Protein AF-0000000080440130 (afdb_homodimer)

Nearest PDB structures (foldseek):
  4hut-assembly1_B  TM=9.124E-01  e=8.507E-15  Salmonella enterica subsp. enterica serovar Typhimurium str. LT2
  1g64-assembly1_B  TM=8.938E-01  e=3.481E-14  Salmonella enterica subsp. enterica serovar Typhimurium
  1g5r-assembly1_A  TM=8.421E-01  e=2.092E-13  Salmonella enterica subsp. enterica serovar Typhimurium
  6su7-assembly4_D  TM=4.117E-01  e=3.634E-01  Persicaria tinctoria
  6su7-assembly3_C  TM=4.060E-01  e=1.080E+00  Persicaria tinctoria

Solvent-accessible surface area (backbone atoms only — not comparable to full-atom values): 18164 Å² total; per-residue (Å²): 104,76,48,86,68,32,54,35,36,34,30,27,39,81,19,72,46,39,68,26,16,53,47,18,40,44,40,18,16,38,37,56,54,24,34,28,38,33,39,44,47,100,44,47,73,86,40,13,43,59,55,41,38,58,71,73,38,88,44,36,44,78,45,68,66,45,66,67,68,74,59,75,92,73,50,52,72,69,54,47,54,51,49,47,53,26,49,49,52,48,52,50,51,52,53,47,42,41,71,66,60,77,44,31,35,40,34,37,35,30,51,30,51,38,40,76,70,63,71,45,53,70,66,60,55,47,48,52,69,75,58,46,45,62,34,27,26,38,38,36,21,28,42,74,66,53,67,76,57,58,68,72,37,44,26,32,21,33,18,36,59,76,40,51,45,55,82,74,66,48,72,87,42,84,31,70,72,44,103,76,46,86,67,31,53,36,37,35,28,26,39,80,19,72,46,39,67,26,17,52,47,19,41,42,40,18,17,38,37,55,54,25,34,27,40,32,38,43,47,100,45,47,74,87,38,14,43,60,54,41,38,57,70,72,39,88,45,36,44,79,43,68,66,46,70,68,69,75,58,75,92,72,50,52,73,68,54,45,53,51,48,48,54,27,50,48,52,49,52,49,51,53,53,49,43,40,73,65,61,77,43,30,35,41,32,38,35,30,50,30,51,38,41,75,70,62,71,46,55,70,66,59,56,47,46,51,68,73,56,46,46,62,33,26,26,38,38,36,20,27,42,73,66,52,65,75,57,58,68,71,36,43,24,31,20,34,20,37,60,75,40,51,44,55,81,75,67,50,72,88,42,85,31,72,70,44

pLDDT: mean 96.87, std 3.31, range [71.81, 98.94]

Organism: NCBI:txid29372

InterPro domains:
  IPR003724 ATP:cob(I)alamin adenosyltransferase CobA/CobO/BtuR [PF02572] (4-178)
  IPR003724 ATP:cob(I)alamin adenosyltransferase CobA/CobO/BtuR [PIRSF015617] (2-178)
  IPR003724 ATP:cob(I)alamin adenosyltransferase CobA/CobO/BtuR [PTHR46638] (2-178)
  IPR027417 P-loop containing nucleoside triphosphate hydrolase [G3DSA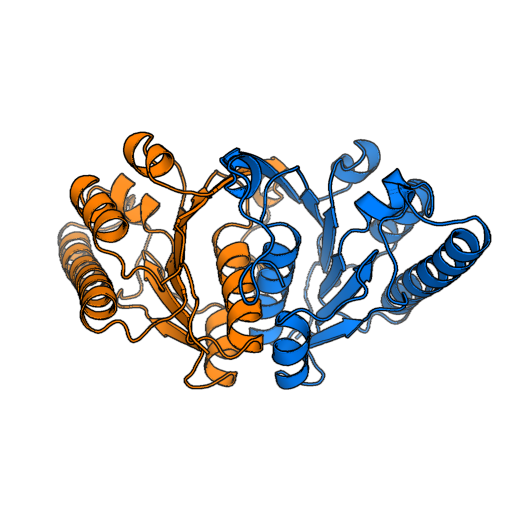:3.40.50.300] (1-178)
  IPR027417 P-loop containing nucleoside triphosphate hydrolase [SSF52540] (4-178)

Structure (mmCIF, N/CA/C/O backbone):
data_AF-0000000080440130-model_v1
#
loop_
_entity.id
_entity.type
_entity.pdbx_description
1 polymer 'Cob(I)yrinic acid a,c-diamide adenosyltransferase'
#
loop_
_atom_site.group_PDB
_atom_site.id
_atom_site.type_symbol
_atom_site.label_atom_id
_atom_site.label_alt_id
_atom_site.label_comp_id
_atom_site.label_asym_id
_atom_site.label_entity_id
_atom_site.label_seq_id
_atom_site.pdbx_PDB_ins_code
_atom_site.Cartn_x
_atom_site.Cartn_y
_atom_site.Cartn_z
_atom_site.occupancy
_atom_site.B_iso_or_equiv
_atom_site.auth_seq_id
_atom_site.auth_comp_id
_atom_site.auth_asym_id
_atom_site.auth_atom_id
_atom_site.pdbx_PDB_model_num
ATOM 1 N N . MET A 1 1 ? -17.703 13.07 -6.594 1 71.81 1 MET A N 1
ATOM 2 C CA . MET A 1 1 ? -18.266 12.359 -5.453 1 71.81 1 MET A CA 1
ATOM 3 C C . MET A 1 1 ? -17.516 12.695 -4.168 1 71.81 1 MET A C 1
ATOM 5 O O . MET A 1 1 ? -16.312 12.922 -4.191 1 71.81 1 MET A O 1
ATOM 9 N N . LYS A 1 2 ? -18.312 13.031 -3.084 1 87.69 2 LYS A N 1
ATOM 10 C CA . LYS A 1 2 ? -17.719 13.266 -1.768 1 87.69 2 LYS A CA 1
ATOM 11 C C . LYS A 1 2 ? -18.016 12.094 -0.827 1 87.69 2 LYS A C 1
ATOM 13 O O . LYS A 1 2 ? -18.969 11.359 -1.024 1 87.69 2 LYS A O 1
ATOM 18 N N . LEU A 1 3 ? -17.094 11.867 0.12 1 94.62 3 LEU A N 1
ATOM 19 C CA . LEU A 1 3 ? -17.344 10.859 1.148 1 94.62 3 LEU A CA 1
ATOM 20 C C . LEU A 1 3 ? -18.453 11.32 2.1 1 94.62 3 LEU A C 1
ATOM 22 O O . LEU A 1 3 ? -18.5 12.5 2.467 1 94.62 3 LEU A O 1
ATOM 26 N N . GLU A 1 4 ? -19.375 10.453 2.367 1 92.88 4 GLU A N 1
ATOM 27 C CA . GLU A 1 4 ? -20.359 10.773 3.393 1 92.88 4 GLU A CA 1
ATOM 28 C C . GLU A 1 4 ? -19.703 10.977 4.754 1 92.88 4 GLU A C 1
ATOM 30 O O . GLU A 1 4 ? -20.031 11.914 5.48 1 92.88 4 GLU A O 1
ATOM 35 N N . LYS A 1 5 ? -18.75 10.141 5.051 1 95.5 5 LYS A N 1
ATOM 36 C CA . LYS A 1 5 ? -17.984 10.227 6.289 1 95.5 5 LYS A CA 1
ATOM 37 C C . LYS A 1 5 ? -16.531 9.844 6.062 1 95.5 5 LYS A C 1
ATOM 39 O O . LYS A 1 5 ? -16.234 8.773 5.523 1 95.5 5 LYS A O 1
ATOM 44 N N . GLY A 1 6 ? -15.688 10.773 6.391 1 97.75 6 GLY A N 1
ATOM 45 C CA . GLY A 1 6 ? -14.258 10.484 6.387 1 97.75 6 GLY A CA 1
ATOM 46 C C . GLY A 1 6 ? -13.727 10.086 7.746 1 97.75 6 GLY A C 1
ATOM 47 O O . GLY A 1 6 ? -14.227 10.547 8.773 1 97.75 6 GLY A O 1
ATOM 48 N N . LEU A 1 7 ? -12.781 9.211 7.734 1 98.69 7 LEU A N 1
ATOM 49 C CA . LEU A 1 7 ? -12.164 8.727 8.969 1 98.69 7 LEU A CA 1
ATOM 50 C C . LEU A 1 7 ? -10.656 8.969 8.953 1 98.69 7 LEU A C 1
ATOM 52 O O . LEU A 1 7 ? -10.133 9.594 8.031 1 98.69 7 LEU A O 1
ATOM 56 N N . VAL A 1 8 ? -10 8.578 10.055 1 98.88 8 VAL A N 1
ATOM 57 C CA . VAL A 1 8 ? -8.562 8.773 10.188 1 98.88 8 VAL A CA 1
ATOM 58 C C . VAL A 1 8 ? -7.863 7.414 10.234 1 98.88 8 VAL A C 1
ATOM 60 O O . VAL A 1 8 ? -8.164 6.586 11.102 1 98.88 8 VAL A O 1
ATOM 63 N N . GLN A 1 9 ? -6.973 7.211 9.266 1 98.88 9 GLN A N 1
ATOM 64 C CA . GLN A 1 9 ? -6.176 5.988 9.188 1 98.88 9 GLN A CA 1
ATOM 65 C C . GLN A 1 9 ? -4.703 6.277 9.461 1 98.88 9 GLN A C 1
ATOM 67 O O . GLN A 1 9 ? -4.172 7.297 9.016 1 98.88 9 GLN A O 1
ATOM 72 N N . ILE A 1 10 ? -4.066 5.316 10.117 1 98.94 10 ILE A N 1
ATOM 73 C CA . ILE A 1 10 ? -2.633 5.453 10.359 1 98.94 10 ILE A CA 1
ATOM 74 C C . ILE A 1 10 ? -1.921 4.156 9.984 1 98.94 10 ILE A C 1
ATOM 76 O O . ILE A 1 10 ? -2.287 3.078 10.453 1 98.94 10 ILE A O 1
ATOM 80 N N . TYR A 1 11 ? -0.95 4.258 9.141 1 98.88 11 TYR A N 1
ATOM 81 C CA . TYR A 1 11 ? 0.007 3.203 8.836 1 98.88 11 TYR A CA 1
ATOM 82 C C . TYR A 1 11 ? 1.354 3.48 9.492 1 98.88 11 TYR A C 1
ATOM 84 O O . TYR A 1 11 ? 2.035 4.445 9.141 1 98.88 11 TYR A O 1
ATOM 92 N N . THR A 1 12 ? 1.734 2.656 10.406 1 98.88 12 THR A N 1
ATOM 93 C CA . THR A 1 12 ? 2.926 2.877 11.219 1 98.88 12 THR A CA 1
ATOM 94 C C . THR A 1 12 ? 3.76 1.602 11.312 1 98.88 12 THR A C 1
ATOM 96 O O . THR A 1 12 ? 3.389 0.567 10.75 1 98.88 12 THR A O 1
ATOM 99 N N . GLY A 1 13 ? 4.973 1.705 11.938 1 98.5 13 GLY A N 1
ATOM 100 C CA . GLY A 1 13 ? 5.82 0.538 12.133 1 98.5 13 GLY A CA 1
ATOM 101 C C . GLY A 1 13 ? 7.145 0.63 11.398 1 98.5 13 GLY A C 1
ATOM 102 O O . GLY A 1 13 ? 7.391 1.595 10.672 1 98.5 13 GLY A O 1
ATOM 103 N N . ASN A 1 14 ? 7.918 -0.43 11.539 1 97.69 14 ASN A N 1
ATOM 104 C CA . ASN A 1 14 ? 9.281 -0.417 11.023 1 97.69 14 ASN A CA 1
ATOM 105 C C . ASN A 1 14 ? 9.383 -1.152 9.688 1 97.69 14 ASN A C 1
ATOM 107 O O . ASN A 1 14 ? 10.422 -1.103 9.023 1 97.69 14 ASN A O 1
ATOM 111 N N . GLY A 1 15 ? 8.344 -1.797 9.367 1 97.44 15 GLY A N 1
ATOM 112 C CA . GLY A 1 15 ? 8.375 -2.58 8.141 1 97.44 15 GLY A CA 1
ATOM 113 C C . GLY A 1 15 ? 8.102 -1.754 6.895 1 97.44 15 GLY A C 1
ATOM 114 O O . GLY A 1 15 ? 7.691 -0.596 6.992 1 97.44 15 GLY A O 1
ATOM 115 N N . LYS A 1 16 ? 8.359 -2.295 5.773 1 97.38 16 LYS A N 1
ATOM 116 C CA . LYS A 1 16 ? 8.07 -1.67 4.484 1 97.38 16 LYS A CA 1
ATOM 117 C C . LYS A 1 16 ? 6.566 -1.619 4.227 1 97.38 16 LYS A C 1
ATOM 119 O O . LYS A 1 16 ? 5.812 -2.434 4.762 1 97.38 16 LYS A O 1
ATOM 124 N N . GLY A 1 17 ? 6.055 -0.602 3.479 1 97.88 17 GLY A N 1
ATOM 125 C CA . GLY A 1 17 ? 4.688 -0.662 2.988 1 97.88 17 GLY A CA 1
ATOM 126 C C . GLY A 1 17 ? 3.842 0.518 3.432 1 97.88 17 GLY A C 1
ATOM 127 O O . GLY A 1 17 ? 2.723 0.7 2.949 1 97.88 17 GLY A O 1
ATOM 128 N N . LYS A 1 18 ? 4.34 1.369 4.336 1 98.62 18 LYS A N 1
ATOM 129 C CA . LYS A 1 18 ? 3.531 2.459 4.875 1 98.62 18 LYS A CA 1
ATOM 130 C C . LYS A 1 18 ? 3.154 3.455 3.781 1 98.62 18 LYS A C 1
ATOM 132 O O . LYS A 1 18 ? 1.971 3.656 3.498 1 98.62 18 LYS A O 1
ATOM 137 N N . THR A 1 19 ? 4.188 4.059 3.127 1 98.38 19 THR A N 1
ATOM 138 C CA . THR A 1 19 ? 3.963 5.031 2.064 1 98.38 19 THR A CA 1
ATOM 139 C C . THR A 1 19 ? 3.203 4.398 0.901 1 98.38 19 THR A C 1
ATOM 141 O O . THR A 1 19 ? 2.25 4.98 0.383 1 98.38 19 THR A O 1
ATOM 144 N N . THR A 1 20 ? 3.57 3.164 0.535 1 98.62 20 THR A N 1
ATOM 145 C CA . THR A 1 20 ? 2.957 2.535 -0.63 1 98.62 20 THR A CA 1
ATOM 146 C C . THR A 1 20 ? 1.513 2.141 -0.334 1 98.62 20 THR A C 1
ATOM 148 O O . THR A 1 20 ? 0.66 2.176 -1.225 1 98.62 20 THR A O 1
ATOM 151 N N . ALA A 1 21 ? 1.197 1.745 0.918 1 98.81 21 ALA A N 1
ATOM 152 C CA . ALA A 1 21 ? -0.192 1.483 1.287 1 98.81 21 ALA A CA 1
ATOM 153 C C . ALA A 1 21 ? -1.042 2.744 1.153 1 98.81 21 ALA A C 1
ATOM 155 O O . ALA A 1 21 ? -2.166 2.691 0.647 1 98.81 21 ALA A O 1
ATOM 156 N N . ALA A 1 22 ? -0.501 3.883 1.583 1 98.88 22 ALA A N 1
ATOM 157 C CA . ALA A 1 22 ? -1.204 5.156 1.467 1 98.88 22 ALA A CA 1
ATOM 158 C C . ALA A 1 22 ? -1.43 5.527 0.004 1 98.88 22 ALA A C 1
ATOM 160 O O . ALA A 1 22 ? -2.518 5.977 -0.369 1 98.88 22 ALA A O 1
ATOM 161 N N . ILE A 1 23 ? -0.371 5.332 -0.8 1 98.75 23 ILE A N 1
ATOM 162 C CA . ILE A 1 23 ? -0.484 5.598 -2.229 1 98.75 23 ILE A CA 1
ATOM 163 C C . ILE A 1 23 ? -1.552 4.695 -2.842 1 98.75 23 ILE A C 1
ATOM 165 O O . ILE A 1 23 ? -2.4 5.156 -3.607 1 98.75 23 ILE A O 1
ATOM 169 N N . GLY A 1 24 ? -1.534 3.414 -2.486 1 98.75 24 GLY A N 1
ATOM 170 C CA . GLY A 1 24 ? -2.545 2.49 -2.977 1 98.75 24 GLY A CA 1
ATOM 171 C C . GLY A 1 24 ? -3.957 2.9 -2.607 1 98.75 24 GLY A C 1
ATOM 172 O O . GLY A 1 24 ? -4.883 2.756 -3.412 1 98.75 24 GLY A O 1
ATOM 173 N N . GLN A 1 25 ? -4.125 3.361 -1.377 1 98.69 25 GLN A N 1
ATOM 174 C CA . GLN A 1 25 ? -5.422 3.881 -0.958 1 98.69 25 GLN A CA 1
ATOM 175 C C . GLN A 1 25 ? -5.844 5.066 -1.822 1 98.69 25 GLN A C 1
ATOM 177 O O . GLN A 1 25 ? -7.012 5.176 -2.205 1 98.69 25 GLN A O 1
ATOM 182 N N . GLY A 1 26 ? -4.891 5.949 -2.096 1 98.69 26 GLY A N 1
ATOM 183 C CA . GLY A 1 26 ? -5.172 7.07 -2.977 1 98.69 26 GLY A CA 1
ATOM 184 C C . GLY A 1 26 ? -5.609 6.645 -4.363 1 98.69 26 GLY A C 1
ATOM 185 O O . GLY A 1 26 ? -6.535 7.227 -4.938 1 98.69 26 GLY A O 1
ATOM 186 N N . ILE A 1 27 ? -4.949 5.629 -4.891 1 98.62 27 ILE A N 1
ATOM 187 C CA . ILE A 1 27 ? -5.254 5.094 -6.215 1 98.62 27 ILE A CA 1
ATOM 188 C C . ILE A 1 27 ? -6.688 4.578 -6.246 1 98.62 27 ILE A C 1
ATOM 190 O O . ILE A 1 27 ? -7.43 4.84 -7.199 1 98.62 27 ILE A O 1
ATOM 194 N N . ARG A 1 28 ? -7.086 3.881 -5.199 1 98.19 28 ARG A N 1
ATOM 195 C CA . ARG A 1 28 ? -8.445 3.357 -5.094 1 98.19 28 ARG A CA 1
ATOM 196 C C . ARG A 1 28 ? -9.461 4.488 -5.012 1 98.19 28 ARG A C 1
ATOM 198 O O . ARG A 1 28 ? -10.5 4.445 -5.672 1 98.19 28 ARG A O 1
ATOM 205 N N . ALA A 1 29 ? -9.156 5.477 -4.203 1 98.44 29 ALA A N 1
ATOM 206 C CA . ALA A 1 29 ? -10.039 6.625 -4.039 1 98.44 29 ALA A CA 1
ATOM 207 C C . ALA A 1 29 ? -10.188 7.398 -5.344 1 98.44 29 ALA A C 1
ATOM 209 O O . ALA A 1 29 ? -11.305 7.727 -5.754 1 98.44 29 ALA A O 1
ATOM 210 N N . TYR A 1 30 ? -9.055 7.66 -5.996 1 98.12 30 TYR A N 1
ATOM 211 C CA . TYR A 1 30 ? -9.031 8.367 -7.273 1 98.12 30 TYR A CA 1
ATOM 212 C C . TYR A 1 30 ? -9.898 7.656 -8.305 1 98.12 30 TYR A C 1
ATOM 214 O O . TYR A 1 30 ? -10.688 8.297 -9.008 1 98.12 30 TYR A O 1
ATOM 222 N N . GLY A 1 31 ? -9.789 6.395 -8.352 1 97.31 31 GLY A N 1
ATOM 223 C CA . GLY A 1 31 ? -10.555 5.613 -9.312 1 97.31 31 GLY A CA 1
ATOM 224 C C . GLY A 1 31 ? -12.055 5.719 -9.109 1 97.31 31 GLY A C 1
ATOM 225 O O . GLY A 1 31 ? -12.836 5.391 -10 1 97.31 31 GLY A O 1
ATOM 226 N N . ASN A 1 32 ? -12.43 6.07 -7.922 1 97.19 32 ASN A N 1
ATOM 227 C CA . ASN A 1 32 ? -13.844 6.25 -7.605 1 97.19 32 ASN A CA 1
ATOM 228 C C . ASN A 1 32 ? -14.273 7.707 -7.75 1 97.19 32 ASN A C 1
ATOM 230 O O . ASN A 1 32 ? -15.359 8.086 -7.316 1 97.19 32 ASN A O 1
ATOM 234 N N . GLY A 1 33 ? -13.352 8.531 -8.25 1 96.81 33 GLY A N 1
ATOM 235 C CA . GLY A 1 33 ? -13.695 9.906 -8.57 1 96.81 33 GLY A CA 1
ATOM 236 C C . GLY A 1 33 ? -13.445 10.867 -7.426 1 96.81 33 GLY A C 1
ATOM 237 O O . GLY A 1 33 ? -13.883 12.016 -7.465 1 96.81 33 GLY A O 1
ATOM 238 N N . LEU A 1 34 ? -12.773 10.414 -6.395 1 98.12 34 LEU A N 1
ATOM 239 C CA . LEU A 1 34 ? -12.477 11.273 -5.254 1 98.12 34 LEU A CA 1
ATOM 240 C C . LEU A 1 34 ? -11.234 12.125 -5.527 1 98.12 34 LEU A C 1
ATOM 242 O O . LEU A 1 34 ? -10.328 11.695 -6.242 1 98.12 34 LEU A O 1
ATOM 246 N N . LYS A 1 35 ? -11.227 13.328 -4.98 1 98.31 35 LYS A N 1
ATOM 247 C CA . LYS A 1 35 ? -10.047 14.188 -5.027 1 98.31 35 LYS A CA 1
ATOM 248 C C . LYS A 1 35 ? -9.047 13.805 -3.939 1 98.31 35 LYS A C 1
ATOM 250 O O . LYS A 1 35 ? -9.367 13.859 -2.75 1 98.31 35 LYS A O 1
ATOM 255 N N . VAL A 1 36 ? -7.848 13.469 -4.363 1 98.75 36 VAL A N 1
ATOM 256 C CA . VAL A 1 36 ? -6.812 13.008 -3.445 1 98.75 36 VAL A CA 1
ATOM 257 C C . VAL A 1 36 ? -5.637 13.984 -3.461 1 98.75 36 VAL A C 1
ATOM 259 O O . VAL A 1 36 ? -5.168 14.383 -4.527 1 98.75 36 VAL A O 1
ATOM 262 N N . LYS A 1 37 ? -5.18 14.43 -2.361 1 98.81 37 LYS A N 1
ATOM 263 C CA . LYS A 1 37 ? -3.926 15.164 -2.217 1 98.81 37 LYS A CA 1
ATOM 264 C C . LYS A 1 37 ? -2.998 14.484 -1.216 1 98.81 37 LYS A C 1
ATOM 266 O O . LYS A 1 37 ? -3.432 14.086 -0.133 1 98.81 37 LYS A O 1
ATOM 271 N N . MET A 1 38 ? -1.804 14.336 -1.588 1 98.75 38 MET A N 1
ATOM 272 C CA . MET A 1 38 ? -0.788 13.742 -0.724 1 98.75 38 MET A CA 1
ATOM 273 C C . MET A 1 38 ? 0.333 14.742 -0.439 1 98.75 38 MET A C 1
ATOM 275 O O . MET A 1 38 ? 0.902 15.32 -1.364 1 98.75 38 MET A O 1
ATOM 279 N N . LEU A 1 39 ? 0.568 14.953 0.772 1 98.81 39 LEU A N 1
ATOM 280 C CA . LEU A 1 39 ? 1.737 15.703 1.215 1 98.81 39 LEU A CA 1
ATOM 281 C C . LEU A 1 39 ? 2.809 14.766 1.765 1 98.81 39 LEU A C 1
ATOM 283 O O . LEU A 1 39 ? 2.527 13.93 2.627 1 98.81 39 LEU A O 1
ATOM 287 N N . GLN A 1 40 ? 3.994 14.836 1.282 1 98.38 40 GLN A N 1
ATOM 288 C CA . GLN A 1 40 ? 5.094 14.016 1.767 1 98.38 40 GLN A CA 1
ATOM 289 C C . GLN A 1 40 ? 6.105 14.844 2.549 1 98.38 40 GLN A C 1
ATOM 291 O O . GLN A 1 40 ? 6.691 15.789 2.012 1 98.38 40 GLN A O 1
ATOM 296 N N . PHE A 1 41 ? 6.312 14.453 3.754 1 98.12 41 PHE A N 1
ATOM 297 C CA . PHE A 1 41 ? 7.363 15.047 4.57 1 98.12 41 PHE A CA 1
ATOM 298 C C . PHE A 1 41 ? 8.656 14.25 4.449 1 98.12 41 PHE A C 1
ATOM 300 O O . PHE A 1 41 ? 8.633 13.055 4.16 1 98.12 41 PHE A O 1
ATOM 307 N N . LEU A 1 42 ? 9.734 14.938 4.605 1 96.06 42 LEU A N 1
ATOM 308 C CA . LEU A 1 42 ? 11.07 14.367 4.754 1 96.06 42 LEU A CA 1
ATOM 309 C C . LEU A 1 42 ? 11.461 13.578 3.508 1 96.06 42 LEU A C 1
ATOM 311 O O . LEU A 1 42 ? 12.086 12.516 3.609 1 96.06 42 LEU A O 1
ATOM 315 N N . LYS A 1 43 ? 10.789 14.055 2.408 1 90.19 43 LYS A N 1
ATOM 316 C CA . LYS A 1 43 ? 11.125 13.477 1.11 1 90.19 43 LYS A CA 1
ATOM 317 C C . LYS A 1 43 ? 11.719 14.523 0.176 1 90.19 43 LYS A C 1
ATOM 319 O O . LYS A 1 43 ? 11.297 15.688 0.186 1 90.19 43 LYS A O 1
ATOM 324 N N . GLY A 1 44 ? 12.742 14.266 -0.548 1 81.06 44 GLY A N 1
ATOM 325 C CA . GLY A 1 44 ? 13.305 15.281 -1.431 1 81.06 44 GLY A CA 1
ATOM 326 C C . GLY A 1 44 ? 13.719 14.727 -2.781 1 81.06 44 GLY A C 1
ATOM 327 O O . GLY A 1 44 ? 13.859 15.477 -3.75 1 81.06 44 GLY A O 1
ATOM 328 N N . GLY A 1 45 ? 14.094 13.516 -2.934 1 88.25 45 GLY A N 1
ATOM 329 C CA . GLY A 1 45 ? 14.586 12.977 -4.195 1 88.25 45 GLY A CA 1
ATOM 330 C C . GLY A 1 45 ? 13.492 12.352 -5.043 1 88.25 45 GLY A C 1
ATOM 331 O O . GLY A 1 45 ? 12.344 12.258 -4.609 1 88.25 45 GLY A O 1
ATOM 332 N N . TYR A 1 46 ? 13.844 12.078 -6.258 1 93.56 46 TYR A N 1
ATOM 333 C CA . TYR A 1 46 ? 12.906 11.484 -7.199 1 93.56 46 TYR A CA 1
ATOM 334 C C . TYR A 1 46 ? 12.5 10.078 -6.754 1 93.56 46 TYR A C 1
ATOM 336 O O . TYR A 1 46 ? 13.352 9.281 -6.348 1 93.56 46 TYR A O 1
ATOM 344 N N . THR A 1 47 ? 11.25 9.812 -6.852 1 95.38 47 THR A N 1
ATOM 345 C CA . THR A 1 47 ? 10.688 8.469 -6.723 1 95.38 47 THR A CA 1
ATOM 346 C C . THR A 1 47 ? 9.625 8.227 -7.793 1 95.38 47 THR A C 1
ATOM 348 O O . THR A 1 47 ? 8.969 9.164 -8.25 1 95.38 47 THR A O 1
ATOM 351 N N . GLY A 1 48 ? 9.414 7.035 -8.203 1 96.94 48 GLY A N 1
ATOM 352 C CA . GLY A 1 48 ? 8.617 6.672 -9.359 1 96.94 48 GLY A CA 1
ATOM 353 C C . GLY A 1 48 ? 7.164 7.09 -9.242 1 96.94 48 GLY A C 1
ATOM 354 O O . GLY A 1 48 ? 6.52 7.406 -10.242 1 96.94 48 GLY A O 1
ATOM 355 N N . GLU A 1 49 ? 6.586 7.082 -8 1 97.31 49 GLU A N 1
ATOM 356 C CA . GLU A 1 49 ? 5.168 7.398 -7.84 1 97.31 49 GLU A CA 1
ATOM 357 C C . GLU A 1 49 ? 4.875 8.844 -8.242 1 97.31 49 GLU A C 1
ATOM 359 O O . GLU A 1 49 ? 3.75 9.172 -8.617 1 97.31 49 GLU A O 1
ATOM 364 N N . LEU A 1 50 ? 5.898 9.758 -8.156 1 97.12 50 LEU A N 1
ATOM 365 C CA . LEU A 1 50 ? 5.711 11.148 -8.539 1 97.12 50 LEU A CA 1
ATOM 366 C C . LEU A 1 50 ? 5.285 11.258 -10 1 97.12 50 LEU A C 1
ATOM 368 O O . LEU A 1 50 ? 4.309 11.945 -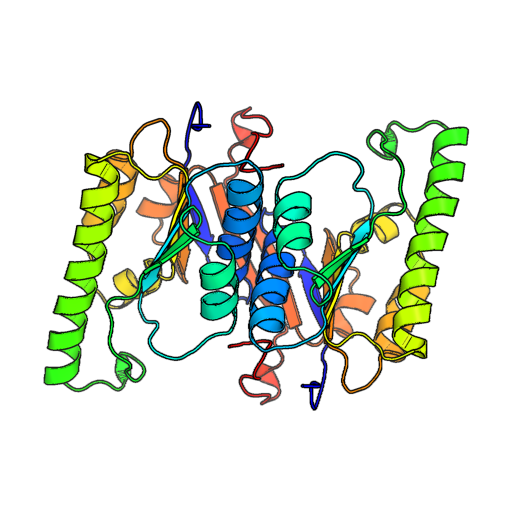10.32 1 97.12 50 LEU A O 1
ATOM 372 N N . LYS A 1 51 ? 6.008 10.531 -10.836 1 96.19 51 LYS A N 1
ATOM 373 C CA . LYS A 1 51 ? 5.707 10.562 -12.266 1 96.19 51 LYS A CA 1
ATOM 374 C C . LYS A 1 51 ? 4.336 9.961 -12.547 1 96.19 51 LYS A C 1
ATOM 376 O O . LYS A 1 51 ? 3.555 10.516 -13.32 1 96.19 51 LYS A O 1
ATOM 381 N N . THR A 1 52 ? 4.043 8.82 -11.969 1 97.62 52 THR A N 1
ATOM 382 C CA . THR A 1 52 ? 2.783 8.125 -12.211 1 97.62 52 THR A CA 1
ATOM 383 C C . THR A 1 52 ? 1.6 9.016 -11.828 1 97.62 52 THR A C 1
ATOM 385 O O . THR A 1 52 ? 0.651 9.156 -12.602 1 97.62 52 THR A O 1
ATOM 388 N N . ILE A 1 53 ? 1.665 9.602 -10.633 1 97.5 53 ILE A N 1
ATOM 389 C CA . ILE A 1 53 ? 0.546 10.383 -10.117 1 97.5 53 ILE A CA 1
ATOM 390 C C . ILE A 1 53 ? 0.398 11.664 -10.93 1 97.5 53 ILE A C 1
ATOM 392 O O . ILE A 1 53 ? -0.719 12.125 -11.188 1 97.5 53 ILE A O 1
ATOM 396 N N . GLU A 1 54 ? 1.519 12.227 -11.383 1 96.06 54 GLU A N 1
ATOM 397 C CA . GLU A 1 54 ? 1.448 13.359 -12.297 1 96.06 54 GLU A CA 1
ATOM 398 C C . GLU A 1 54 ? 0.665 13.016 -13.555 1 96.06 54 GLU A C 1
ATOM 400 O O . GLU A 1 54 ? -0.115 13.828 -14.055 1 96.06 54 GLU A O 1
ATOM 405 N N . GLU A 1 55 ? 0.834 11.828 -14.031 1 95 55 GLU A N 1
ATOM 406 C CA . GLU A 1 55 ? 0.171 11.359 -15.242 1 95 55 GLU A CA 1
ATOM 407 C C . GLU A 1 55 ? -1.335 11.227 -15.039 1 95 55 GLU A C 1
ATOM 409 O O . GLU A 1 55 ? -2.111 11.328 -15.992 1 95 55 GLU A O 1
ATOM 414 N N . LEU A 1 56 ? -1.811 10.898 -13.836 1 94.44 56 LEU A N 1
ATOM 415 C CA . LEU A 1 56 ? -3.225 10.703 -13.539 1 94.44 56 LEU A CA 1
ATOM 416 C C . LEU A 1 56 ? -3.982 12.023 -13.594 1 94.44 56 LEU A C 1
ATOM 418 O O . LEU A 1 56 ? -5.207 12.039 -13.742 1 94.44 56 LEU A O 1
ATOM 422 N N . GLY A 1 57 ? -3.266 13.203 -13.43 1 87.5 57 GLY A N 1
ATOM 423 C CA . GLY A 1 57 ? -3.916 14.492 -13.609 1 87.5 57 GLY A CA 1
ATOM 424 C C . GLY A 1 57 ? -4.246 15.18 -12.297 1 87.5 57 GLY A C 1
ATOM 425 O O . GLY A 1 57 ? -3.555 14.992 -11.297 1 87.5 57 GLY A O 1
ATOM 426 N N . GLU A 1 58 ? -5.445 15.945 -12.32 1 91.62 58 GLU A N 1
ATOM 427 C CA . GLU A 1 58 ? -5.609 16.969 -11.289 1 91.62 58 GLU A CA 1
ATOM 428 C C . GLU A 1 58 ? -6.324 16.406 -10.062 1 91.62 58 GLU A C 1
ATOM 430 O O . GLU A 1 58 ? -6.258 16.984 -8.977 1 91.62 58 GLU A O 1
ATOM 435 N N . ASN A 1 59 ? -6.914 15.234 -10.242 1 95.38 59 ASN A N 1
ATOM 436 C CA . ASN A 1 59 ? -7.703 14.727 -9.125 1 95.38 59 ASN A CA 1
ATOM 437 C C . ASN A 1 59 ? -6.84 13.945 -8.141 1 95.38 59 ASN A C 1
ATOM 439 O O . ASN A 1 59 ? -7.316 13.523 -7.086 1 95.38 59 ASN A O 1
ATOM 443 N N . PHE A 1 60 ? -5.559 13.672 -8.43 1 98.19 60 PHE A N 1
ATOM 444 C CA . PHE A 1 60 ? -4.57 13.117 -7.512 1 98.19 60 PHE A CA 1
ATOM 445 C C . PHE A 1 60 ? -3.238 13.844 -7.648 1 98.19 60 PHE A C 1
ATOM 447 O O . PHE A 1 60 ? -2.596 13.781 -8.703 1 98.19 60 PHE A O 1
ATOM 454 N N . LYS A 1 61 ? -2.791 14.492 -6.566 1 98.25 61 LYS A N 1
ATOM 455 C CA . LYS A 1 61 ? -1.565 15.289 -6.625 1 98.25 61 LYS A CA 1
ATOM 456 C C . LYS A 1 61 ? -0.697 15.047 -5.391 1 98.25 61 LYS A C 1
ATOM 458 O O . LYS A 1 61 ? -1.214 14.875 -4.285 1 98.25 61 LYS A O 1
ATOM 463 N N . ILE A 1 62 ? 0.575 15.055 -5.641 1 98.19 62 ILE A N 1
ATOM 464 C CA . ILE A 1 62 ? 1.552 14.953 -4.562 1 98.19 62 ILE A CA 1
ATOM 465 C C . ILE A 1 62 ? 2.234 16.312 -4.359 1 98.19 62 ILE A C 1
ATOM 467 O O . ILE A 1 62 ? 2.609 16.969 -5.328 1 98.19 62 ILE A O 1
ATOM 471 N N . TYR A 1 63 ? 2.346 16.703 -3.127 1 97.69 63 TYR A N 1
ATOM 472 C CA . TYR A 1 63 ? 2.996 17.953 -2.752 1 97.69 63 TYR A CA 1
ATOM 473 C C . TYR A 1 63 ? 4.223 17.703 -1.886 1 97.69 63 TYR A C 1
ATOM 475 O O . TYR A 1 63 ? 4.18 16.875 -0.971 1 97.69 63 TYR A O 1
ATOM 483 N N . ARG A 1 64 ? 5.27 18.328 -2.207 1 97.06 64 ARG A N 1
ATOM 484 C CA . ARG A 1 64 ? 6.52 18.359 -1.456 1 97.06 64 ARG A CA 1
ATOM 485 C C . ARG A 1 64 ? 7.039 19.781 -1.322 1 97.06 64 ARG A C 1
ATOM 487 O O . ARG A 1 64 ? 7.145 20.516 -2.314 1 97.06 64 ARG A O 1
ATOM 494 N N . PHE A 1 65 ? 7.375 20.141 -0.132 1 96.44 65 PHE A N 1
ATOM 495 C CA . PHE A 1 65 ? 7.832 21.516 0.087 1 96.44 65 PHE A CA 1
ATOM 496 C C . PHE A 1 65 ? 9.312 21.531 0.463 1 96.44 65 PHE A C 1
ATOM 498 O O . PHE A 1 65 ? 9.945 22.594 0.443 1 96.44 65 PHE A O 1
ATOM 505 N N . GLU A 1 66 ? 9.805 20.328 0.741 1 94.5 66 GLU A N 1
ATOM 506 C CA . GLU A 1 66 ? 11.172 20.25 1.255 1 94.5 66 GLU A CA 1
ATOM 507 C C . GLU A 1 66 ? 12.18 20.109 0.121 1 94.5 66 GLU A C 1
ATOM 509 O O . GLU A 1 66 ? 11.938 19.375 -0.837 1 94.5 66 GLU A O 1
ATOM 514 N N . THR A 1 67 ? 13.211 20.797 0.249 1 92.62 67 THR A N 1
ATOM 515 C CA . THR A 1 67 ? 14.336 20.625 -0.663 1 92.62 67 THR A CA 1
ATOM 516 C C . THR A 1 67 ? 15.102 19.344 -0.336 1 92.62 67 THR A C 1
ATOM 518 O O . THR A 1 67 ? 15.008 18.828 0.78 1 92.62 67 THR A O 1
ATOM 521 N N . LYS A 1 68 ? 15.727 18.906 -1.325 1 88.19 68 LYS A N 1
ATOM 522 C CA . LYS A 1 68 ? 16.516 17.703 -1.117 1 88.19 68 LYS A CA 1
ATOM 523 C C . LYS A 1 68 ? 17.547 17.891 -0.019 1 88.19 68 LYS A C 1
ATOM 525 O O . LYS A 1 68 ? 18.297 18.875 -0.037 1 88.19 68 LYS A O 1
ATOM 530 N N . LYS A 1 69 ? 17.5 16.969 0.84 1 89.44 69 LYS A N 1
ATOM 531 C CA . LYS A 1 69 ? 18.453 17.031 1.954 1 89.44 69 LYS A CA 1
ATOM 532 C C . LYS A 1 69 ? 18.859 15.641 2.416 1 89.44 69 LYS A C 1
ATOM 534 O O . LYS A 1 69 ? 18.25 14.648 2.02 1 89.44 69 LYS A O 1
ATOM 539 N N . ASP A 1 70 ? 19.922 15.602 3.211 1 89.06 70 ASP A N 1
ATOM 540 C CA . ASP A 1 70 ? 20.312 14.375 3.906 1 89.06 70 ASP A CA 1
ATOM 541 C C . ASP A 1 70 ? 19.344 14.055 5.043 1 89.06 70 ASP A C 1
ATOM 543 O O . ASP A 1 70 ? 18.375 14.789 5.273 1 89.06 70 ASP A O 1
ATOM 547 N N . PHE A 1 71 ? 19.688 12.953 5.684 1 89.38 71 PHE A N 1
ATOM 548 C CA . PHE A 1 71 ? 18.922 12.625 6.883 1 89.38 71 PHE A CA 1
ATOM 549 C C . PHE A 1 71 ? 19.031 13.734 7.918 1 89.38 71 PHE A C 1
ATOM 551 O O . PHE A 1 71 ? 20.062 14.422 7.992 1 89.38 71 PHE A O 1
ATOM 558 N N . VAL A 1 72 ? 18.016 13.852 8.664 1 91.81 72 VAL A N 1
ATOM 559 C CA . VAL A 1 72 ? 17.875 14.953 9.609 1 91.81 72 VAL A CA 1
ATOM 560 C C . VAL A 1 72 ? 19.094 14.984 10.539 1 91.81 72 VAL A C 1
ATOM 562 O O . VAL A 1 72 ? 19.641 16.047 10.82 1 91.81 72 VAL A O 1
ATOM 565 N N . TRP A 1 73 ? 19.547 13.805 10.945 1 92.62 73 TRP A N 1
ATOM 566 C CA . TRP A 1 73 ? 20.625 13.742 11.945 1 92.62 73 TRP A CA 1
ATOM 567 C C . TRP A 1 73 ? 21.953 14.141 11.328 1 92.62 73 TRP A C 1
ATOM 569 O O . TRP A 1 73 ? 22.938 14.367 12.047 1 92.62 73 TRP A O 1
ATOM 579 N N . ASN A 1 74 ? 22 14.266 10.078 1 95.06 74 ASN A N 1
ATOM 580 C CA . ASN A 1 74 ? 23.219 14.656 9.383 1 95.06 74 ASN A CA 1
ATOM 581 C C . ASN A 1 74 ? 23.203 16.141 9.008 1 95.06 74 ASN A C 1
ATOM 583 O O . ASN A 1 74 ? 24.172 16.656 8.453 1 95.06 74 ASN A O 1
ATOM 587 N N . LEU A 1 75 ? 22.172 16.875 9.305 1 95.12 75 LEU A N 1
ATOM 588 C CA . LEU A 1 75 ? 22.016 18.25 8.867 1 95.12 75 LEU A CA 1
ATOM 589 C C . LEU A 1 75 ? 22.688 19.219 9.836 1 95.12 75 LEU A C 1
ATOM 591 O O . LEU A 1 75 ? 22.703 18.984 11.047 1 95.12 75 LEU A O 1
ATOM 595 N N . ASN A 1 76 ? 23.234 20.25 9.273 1 95.88 76 ASN A N 1
ATOM 596 C CA . ASN A 1 76 ? 23.75 21.312 10.125 1 95.88 76 ASN A CA 1
ATOM 597 C C . ASN A 1 76 ? 22.656 22.281 10.578 1 95.88 76 ASN A C 1
ATOM 599 O O . ASN A 1 76 ? 21.484 22.109 10.203 1 95.88 76 ASN A O 1
ATOM 603 N N . GLU A 1 77 ? 23.031 23.234 11.352 1 95.94 77 GLU A N 1
ATOM 604 C CA . GLU A 1 77 ? 22.062 24.125 11.961 1 95.94 77 GLU A CA 1
ATOM 605 C C . GLU A 1 77 ? 21.281 24.891 10.906 1 95.94 77 GLU A C 1
ATOM 607 O O . GLU A 1 77 ? 20.062 25.047 11.016 1 95.94 77 GLU A O 1
ATOM 612 N N . GLU A 1 78 ? 21.953 25.375 9.961 1 96.31 78 GLU A N 1
ATOM 613 C CA . GLU A 1 78 ? 21.312 26.141 8.898 1 96.31 78 GLU A CA 1
ATOM 614 C C . GLU A 1 78 ? 20.312 25.281 8.117 1 96.31 78 GLU A C 1
ATOM 616 O O . GLU A 1 78 ? 19.219 25.719 7.805 1 96.31 78 GLU A O 1
ATOM 621 N N . GLN A 1 79 ? 20.703 24.141 7.82 1 95.62 79 GLN A N 1
ATOM 622 C CA . GLN A 1 79 ? 19.859 23.203 7.09 1 95.62 79 GLN A CA 1
ATOM 623 C C . GLN A 1 79 ? 18.625 22.812 7.902 1 95.62 79 GLN A C 1
ATOM 625 O O . GLN A 1 79 ? 17.531 22.656 7.352 1 95.62 79 GLN A O 1
ATOM 630 N N . ILE A 1 80 ? 18.797 22.672 9.141 1 96.62 80 ILE A N 1
ATOM 631 C CA . ILE A 1 80 ? 17.703 22.328 10.031 1 96.62 80 ILE A CA 1
ATOM 632 C C . ILE A 1 80 ? 16.688 23.469 10.078 1 96.62 80 ILE A C 1
ATOM 634 O O . ILE A 1 80 ? 15.477 23.25 10.055 1 96.62 80 ILE A O 1
ATOM 638 N N . GLU A 1 81 ? 17.188 24.656 10.156 1 96.75 81 GLU A N 1
ATOM 639 C CA . GLU A 1 81 ? 16.297 25.812 10.18 1 96.75 81 GLU A CA 1
ATOM 640 C C . GLU A 1 81 ? 15.477 25.906 8.898 1 96.75 81 GLU A C 1
ATOM 642 O O . GLU A 1 81 ? 14.281 26.188 8.938 1 96.75 81 GLU A O 1
ATOM 647 N N . LEU A 1 82 ? 16.156 25.672 7.828 1 96.88 82 LEU A N 1
ATOM 648 C CA . LEU A 1 82 ? 15.445 25.656 6.555 1 96.88 82 LEU A CA 1
ATOM 649 C C . LEU A 1 82 ? 14.391 24.562 6.535 1 96.88 82 LEU A C 1
ATOM 651 O O . LEU A 1 82 ? 13.266 24.781 6.094 1 96.88 82 LEU A O 1
ATOM 655 N N . LEU A 1 83 ? 14.758 23.406 6.996 1 97.06 83 LEU A N 1
ATOM 656 C CA . LEU A 1 83 ? 13.836 22.281 7.055 1 97.06 83 LEU A CA 1
ATOM 657 C C . LEU A 1 83 ? 12.609 22.625 7.898 1 97.06 83 LEU A C 1
ATOM 659 O O . LEU A 1 83 ? 11.484 22.312 7.516 1 97.06 83 LEU A O 1
ATOM 663 N N . LYS A 1 84 ? 12.812 23.234 8.984 1 97.5 84 LYS A N 1
ATOM 664 C CA . LYS A 1 84 ? 11.719 23.656 9.859 1 97.5 84 LYS A CA 1
ATOM 665 C C . LYS A 1 84 ? 10.727 24.531 9.117 1 97.5 84 LYS A C 1
ATOM 667 O O . LYS A 1 84 ? 9.516 24.344 9.227 1 97.5 84 LYS A O 1
ATOM 672 N N . LYS A 1 85 ? 11.258 25.438 8.406 1 97.88 85 LYS A N 1
ATOM 673 C CA . LYS A 1 85 ? 10.414 26.359 7.633 1 97.88 85 LYS A CA 1
ATOM 674 C C . LYS A 1 85 ? 9.609 25.594 6.582 1 97.88 85 LYS A C 1
ATOM 676 O O . LYS A 1 85 ? 8.422 25.859 6.387 1 97.88 85 LYS A O 1
ATOM 681 N N . GLU A 1 86 ? 10.258 24.734 5.945 1 98.06 86 GLU A N 1
ATOM 682 C CA . GLU A 1 86 ? 9.609 23.938 4.898 1 98.06 86 GLU A CA 1
ATOM 683 C C . GLU A 1 86 ? 8.523 23.047 5.48 1 98.06 86 GLU A C 1
ATOM 685 O O . GLU A 1 86 ? 7.457 22.891 4.883 1 98.06 86 GLU A O 1
ATOM 690 N N . ILE A 1 87 ? 8.789 22.469 6.617 1 98.38 87 ILE A N 1
ATOM 691 C CA . ILE A 1 87 ? 7.809 21.641 7.301 1 98.38 87 ILE A CA 1
ATOM 692 C C . ILE A 1 87 ? 6.594 22.484 7.684 1 98.38 87 ILE A C 1
ATOM 694 O O . ILE A 1 87 ? 5.453 22.031 7.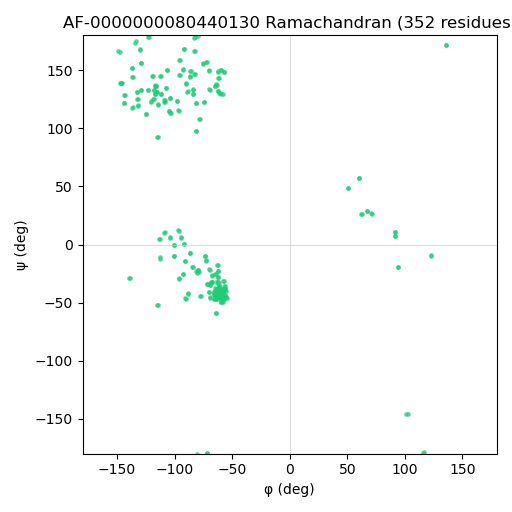555 1 98.38 87 ILE A O 1
ATOM 698 N N . ARG A 1 88 ? 6.871 23.688 8.133 1 98.56 88 ARG A N 1
ATOM 699 C CA . ARG A 1 88 ? 5.785 24.594 8.469 1 98.56 88 ARG A CA 1
ATOM 700 C C . ARG A 1 88 ? 4.926 24.906 7.246 1 98.56 88 ARG A C 1
ATOM 702 O O . ARG A 1 88 ? 3.701 25 7.352 1 98.56 88 ARG A O 1
ATOM 709 N N . MET A 1 89 ? 5.555 25.047 6.129 1 98.62 89 MET A N 1
ATOM 710 C CA . MET A 1 89 ? 4.809 25.25 4.887 1 98.62 89 MET A CA 1
ATOM 711 C C . MET A 1 89 ? 3.881 24.062 4.625 1 98.62 89 MET A C 1
ATOM 713 O O . MET A 1 89 ? 2.729 24.25 4.23 1 98.62 89 MET A O 1
ATOM 717 N N . GLY A 1 90 ? 4.375 22.859 4.844 1 98.69 90 GLY A N 1
ATOM 718 C CA . GLY A 1 90 ? 3.557 21.672 4.699 1 98.69 90 GLY A CA 1
ATOM 719 C C . GLY A 1 90 ? 2.385 21.641 5.664 1 98.69 90 GLY A C 1
ATOM 720 O O . GLY A 1 90 ? 1.266 21.297 5.277 1 98.69 90 GLY A O 1
ATOM 721 N N . TYR A 1 91 ? 2.689 22 6.887 1 98.88 91 TYR A N 1
ATOM 722 C CA . TYR A 1 91 ? 1.638 22.047 7.895 1 98.88 91 TYR A CA 1
ATOM 723 C C . TYR A 1 91 ? 0.547 23.031 7.508 1 98.88 91 TYR A C 1
ATOM 725 O O . TYR A 1 91 ? -0.644 22.734 7.621 1 98.88 91 TYR A O 1
ATOM 733 N N . ASN A 1 92 ? 0.978 24.172 7.043 1 98.81 92 ASN A N 1
ATOM 734 C CA . ASN A 1 92 ? 0.023 25.188 6.602 1 98.81 92 ASN A CA 1
ATOM 735 C C . ASN A 1 92 ? -0.803 24.688 5.414 1 98.81 92 ASN A C 1
ATOM 737 O O . ASN A 1 92 ? -1.995 24.984 5.316 1 98.81 92 ASN A O 1
ATOM 741 N N . PHE A 1 93 ? -0.2 24.016 4.539 1 98.88 93 PHE A N 1
ATOM 742 C CA . PHE A 1 93 ? -0.895 23.391 3.414 1 98.88 93 PHE A CA 1
ATOM 743 C C . PHE A 1 93 ? -2.021 22.5 3.904 1 98.88 93 PHE A C 1
ATOM 745 O O . PHE A 1 93 ? -3.139 22.547 3.385 1 98.88 93 PHE A O 1
ATOM 752 N N . ILE A 1 94 ? -1.736 21.656 4.934 1 98.88 94 ILE A N 1
ATOM 753 C CA . ILE A 1 94 ? -2.729 20.75 5.512 1 98.88 94 ILE A CA 1
ATOM 754 C C . ILE A 1 94 ? -3.896 21.562 6.066 1 98.88 94 ILE A C 1
ATOM 756 O O . ILE A 1 94 ? -5.059 21.281 5.773 1 98.88 94 ILE A O 1
ATOM 760 N N . LEU A 1 95 ? -3.553 22.594 6.859 1 98.81 95 LEU A N 1
ATOM 761 C CA . LEU A 1 95 ? -4.582 23.406 7.48 1 98.81 95 LEU A CA 1
ATOM 762 C C . LEU A 1 95 ? -5.469 24.062 6.422 1 98.81 95 LEU A C 1
ATOM 764 O O . LEU A 1 95 ? -6.684 24.172 6.609 1 98.81 95 LEU A O 1
ATOM 768 N N . GLU A 1 96 ? -4.848 24.484 5.363 1 98.81 96 GLU A N 1
ATOM 769 C CA . GLU A 1 96 ? -5.609 25.094 4.277 1 98.81 96 GLU A CA 1
ATOM 770 C C . GLU A 1 96 ? -6.59 24.094 3.668 1 98.81 96 GLU A C 1
ATOM 772 O O . GLU A 1 96 ? -7.707 24.453 3.297 1 98.81 96 GLU A O 1
ATOM 777 N N . ARG A 1 97 ? -6.18 22.828 3.463 1 98.5 97 ARG A N 1
ATOM 778 C CA . ARG A 1 97 ? -7.086 21.797 2.945 1 98.5 97 ARG A CA 1
ATOM 779 C C . ARG A 1 97 ? -8.281 21.609 3.867 1 98.5 97 ARG A C 1
ATOM 781 O O . ARG A 1 97 ? -9.414 21.453 3.4 1 98.5 97 ARG A O 1
ATOM 788 N N . LEU A 1 98 ? -8.016 21.609 5.211 1 98.62 98 LEU A N 1
ATOM 789 C CA . LEU A 1 98 ? -9.086 21.469 6.184 1 98.62 98 LEU A CA 1
ATOM 790 C C . LEU A 1 98 ? -10.094 22.609 6.066 1 98.62 98 LEU A C 1
ATOM 792 O O . LEU A 1 98 ? -11.305 22.375 6.074 1 98.62 98 LEU A O 1
ATOM 796 N N . GLU A 1 99 ? -9.555 23.75 5.914 1 98.44 99 GLU A N 1
ATOM 797 C CA . GLU A 1 99 ? -10.383 24.953 5.875 1 98.44 99 GLU A CA 1
ATOM 798 C C . GLU A 1 99 ? -11.219 25 4.598 1 98.44 99 GLU A C 1
ATOM 800 O O . GLU A 1 99 ? -12.422 25.266 4.645 1 98.44 99 GLU A O 1
ATOM 805 N N . LYS A 1 100 ? -10.609 24.734 3.482 1 98.25 100 LYS A N 1
ATOM 806 C CA . LYS A 1 100 ? -11.258 24.859 2.182 1 98.25 100 LYS A CA 1
ATOM 807 C C . LYS A 1 100 ? -12.164 23.672 1.894 1 98.25 100 LYS A C 1
ATOM 809 O O . LYS A 1 100 ? -13.047 23.75 1.038 1 98.25 100 LYS A O 1
ATOM 814 N N . ASN A 1 101 ? -11.898 22.531 2.539 1 98.12 101 ASN A N 1
ATOM 815 C CA . ASN A 1 101 ? -12.617 21.281 2.301 1 98.12 101 ASN A CA 1
ATOM 816 C C . ASN A 1 101 ? -12.672 20.938 0.816 1 98.12 101 ASN A C 1
ATOM 818 O O . ASN A 1 101 ? -13.734 20.641 0.28 1 98.12 101 ASN A O 1
ATOM 822 N N . ASP A 1 102 ? -11.516 21.016 0.186 1 97.5 102 ASP A N 1
ATOM 823 C CA . ASP A 1 102 ? -11.43 20.828 -1.258 1 97.5 102 ASP A CA 1
ATOM 824 C C . ASP A 1 102 ? -10.75 19.5 -1.594 1 97.5 102 ASP A C 1
ATOM 826 O O . ASP A 1 102 ? -10.297 19.297 -2.725 1 97.5 102 ASP A O 1
ATOM 830 N N . THR A 1 103 ? -10.547 18.672 -0.583 1 98.12 103 THR A N 1
ATOM 831 C CA . THR A 1 103 ? -9.891 17.359 -0.698 1 98.12 103 THR A CA 1
ATOM 832 C C . THR A 1 103 ? -10.742 16.281 -0.057 1 98.12 103 THR A C 1
ATOM 834 O O . THR A 1 103 ? -11.25 16.453 1.05 1 98.12 103 THR A O 1
ATOM 837 N N . ASP A 1 104 ? -10.938 15.188 -0.725 1 98.69 104 ASP A N 1
ATOM 838 C CA . ASP A 1 104 ? -11.742 14.102 -0.175 1 98.69 104 ASP A CA 1
ATOM 839 C C . ASP A 1 104 ? -10.883 13.148 0.653 1 98.69 104 ASP A C 1
ATOM 841 O O . ASP A 1 104 ? -11.32 12.648 1.691 1 98.69 104 ASP A O 1
ATOM 845 N N . VAL A 1 105 ? -9.711 12.836 0.161 1 98.88 105 VAL A N 1
ATOM 846 C CA . VAL A 1 105 ? -8.742 12.008 0.864 1 98.88 105 VAL A CA 1
ATOM 847 C C . VAL A 1 105 ? -7.41 12.758 0.976 1 98.88 105 VAL A C 1
ATOM 849 O O . VAL A 1 105 ? -6.758 13.031 -0.034 1 98.88 105 VAL A O 1
ATOM 852 N N . LEU A 1 106 ? -7.039 13.125 2.146 1 98.94 106 LEU A N 1
ATOM 853 C CA . LEU A 1 106 ? -5.777 13.805 2.412 1 98.94 106 LEU A CA 1
ATOM 854 C C . LEU A 1 106 ? -4.758 12.844 3.018 1 98.94 106 LEU A C 1
ATOM 856 O O . LEU A 1 106 ? -4.941 12.359 4.137 1 98.94 106 LEU A O 1
ATOM 860 N N . ILE A 1 107 ? -3.705 12.562 2.281 1 98.94 107 ILE A N 1
ATOM 861 C CA . ILE A 1 107 ? -2.629 11.688 2.74 1 98.94 107 ILE A CA 1
ATOM 862 C C . ILE A 1 107 ? -1.469 12.531 3.264 1 98.94 107 ILE A C 1
ATOM 864 O O . ILE A 1 107 ? -0.948 13.391 2.551 1 98.94 107 ILE A O 1
ATOM 868 N N . ILE A 1 108 ? -1.101 12.305 4.453 1 98.94 108 ILE A N 1
ATOM 869 C CA . ILE A 1 108 ? 0.006 13 5.094 1 98.94 108 ILE A CA 1
ATOM 870 C C . ILE A 1 108 ? 1.132 12.016 5.398 1 98.94 108 ILE A C 1
ATOM 872 O O . ILE A 1 108 ? 1.155 11.406 6.469 1 98.94 108 ILE A O 1
ATOM 876 N N . ASP A 1 109 ? 2.016 11.93 4.496 1 98.81 109 ASP A N 1
ATOM 877 C CA . ASP A 1 109 ? 3.07 10.922 4.52 1 98.81 109 ASP A CA 1
ATOM 878 C C . ASP A 1 109 ? 4.242 11.367 5.391 1 98.81 109 ASP A C 1
ATOM 880 O O . ASP A 1 109 ? 4.754 12.477 5.223 1 98.81 109 ASP A O 1
ATOM 884 N N . GLU A 1 110 ? 4.695 10.492 6.332 1 98.38 110 GLU A N 1
ATOM 885 C CA . GLU A 1 110 ? 5.855 10.602 7.207 1 98.38 110 GLU A CA 1
ATOM 886 C C . GLU A 1 110 ? 5.68 11.727 8.227 1 98.38 110 GLU A C 1
ATOM 888 O O . GLU A 1 110 ? 6.656 12.336 8.656 1 98.38 110 GLU A O 1
ATOM 893 N N . ILE A 1 111 ? 4.441 12 8.57 1 98.81 111 ILE A N 1
ATOM 894 C CA . ILE A 1 111 ? 4.195 13.031 9.57 1 98.81 111 ILE A CA 1
ATOM 895 C C . ILE A 1 111 ? 4.711 12.562 10.93 1 98.81 111 ILE A C 1
ATOM 897 O O . ILE A 1 111 ? 5.16 13.375 11.742 1 98.81 111 ILE A O 1
ATOM 901 N N . MET A 1 112 ? 4.777 11.211 11.18 1 98.62 112 MET A N 1
ATOM 902 C CA . MET A 1 112 ? 5.312 10.711 12.445 1 98.62 112 MET A CA 1
ATOM 903 C C . MET A 1 112 ? 6.812 10.969 12.539 1 98.62 112 MET A C 1
ATOM 905 O O . MET A 1 112 ? 7.34 11.195 13.633 1 98.62 112 MET A O 1
ATOM 909 N N . GLY A 1 113 ? 7.449 10.914 11.352 1 97.38 113 GLY A N 1
ATOM 910 C CA . GLY A 1 113 ? 8.852 11.289 11.336 1 97.38 113 GLY A CA 1
ATOM 911 C C . GLY A 1 113 ? 9.094 12.734 11.727 1 97.38 113 GLY A C 1
ATOM 912 O O . GLY A 1 113 ? 10.07 13.047 12.406 1 97.38 113 GLY A O 1
ATOM 913 N N . VAL A 1 114 ? 8.234 13.57 11.305 1 98.12 114 VAL A N 1
ATOM 914 C CA . VAL A 1 114 ? 8.289 14.992 11.641 1 98.12 114 VAL A CA 1
ATOM 915 C C . VAL A 1 114 ? 8.133 15.172 13.148 1 98.12 114 VAL A C 1
ATOM 917 O O . VAL A 1 114 ? 8.852 15.961 13.766 1 98.12 114 VAL A O 1
ATOM 920 N N . LEU A 1 115 ? 7.234 14.398 13.766 1 98.25 115 LEU A N 1
ATOM 921 C CA . LEU A 1 115 ? 7.016 14.438 15.203 1 98.25 115 LEU A CA 1
ATOM 922 C C . LEU A 1 115 ? 8.258 13.961 15.953 1 98.25 115 LEU A C 1
ATOM 924 O O . LEU A 1 115 ? 8.664 14.586 16.938 1 98.25 115 LEU A O 1
ATOM 928 N N . LYS A 1 116 ? 8.789 12.914 15.516 1 96.69 116 LYS A N 1
ATOM 929 C CA . LYS A 1 116 ? 9.961 12.32 16.156 1 96.69 116 LYS A CA 1
ATOM 930 C C . LYS A 1 116 ? 11.109 13.32 16.234 1 96.69 116 LYS A C 1
ATOM 932 O O . LYS A 1 116 ? 11.844 13.367 17.219 1 96.69 116 LYS A O 1
ATOM 937 N N . ASN A 1 117 ? 11.219 14.141 15.203 1 96.06 117 ASN A N 1
ATOM 938 C CA . ASN A 1 117 ? 12.305 15.109 15.125 1 96.06 117 ASN A CA 1
ATOM 939 C C . ASN A 1 117 ? 11.906 16.453 15.734 1 96.06 117 ASN A C 1
ATOM 941 O O . ASN A 1 117 ? 12.664 17.422 15.648 1 96.06 117 ASN A O 1
ATOM 945 N N . LYS A 1 118 ? 10.641 16.547 16.25 1 96.25 118 LYS A N 1
ATOM 946 C CA . LYS A 1 118 ? 10.133 17.672 17.016 1 96.25 118 LYS A CA 1
ATOM 947 C C . LYS A 1 118 ? 9.945 18.906 16.141 1 96.25 118 LYS A C 1
ATOM 949 O O . LYS A 1 118 ? 10.125 20.031 16.594 1 96.25 118 LYS A O 1
ATOM 954 N N . PHE A 1 119 ? 9.711 18.609 14.859 1 97.81 119 PHE A N 1
ATOM 955 C CA . PHE A 1 119 ? 9.414 19.734 13.969 1 97.81 119 PHE A CA 1
ATOM 956 C C . PHE A 1 119 ? 7.949 20.141 14.078 1 97.81 119 PHE A C 1
ATOM 958 O O . PHE A 1 119 ? 7.582 21.266 13.719 1 97.81 119 PHE A O 1
ATOM 965 N N . LEU A 1 120 ? 7.094 19.297 14.5 1 98.44 120 LEU A N 1
ATOM 966 C CA . LEU A 1 120 ? 5.707 19.531 14.891 1 98.44 120 LEU A CA 1
ATOM 967 C C . LEU A 1 120 ? 5.426 18.922 16.266 1 98.44 120 LEU A C 1
ATOM 969 O O . LEU A 1 120 ? 6.109 18 16.688 1 98.44 120 LEU A O 1
ATOM 973 N N . THR A 1 121 ? 4.43 19.453 16.938 1 98.31 121 THR A N 1
ATOM 974 C CA . THR A 1 121 ? 4.027 18.906 18.234 1 98.31 121 THR A CA 1
ATOM 975 C C . THR A 1 121 ? 2.879 17.922 18.062 1 98.31 121 THR A C 1
ATOM 977 O O . THR A 1 121 ? 2.201 17.922 17.031 1 98.31 121 THR A O 1
ATOM 980 N N . GLU A 1 122 ? 2.689 17.062 19.016 1 98.44 122 GLU A N 1
ATOM 981 C CA . GLU A 1 122 ? 1.544 16.156 19.016 1 98.44 122 GLU A CA 1
ATOM 982 C C . GLU A 1 122 ? 0.23 16.922 18.938 1 98.44 122 GLU A C 1
ATOM 984 O O . GLU A 1 122 ? -0.705 16.5 18.25 1 98.44 122 GLU A O 1
ATOM 989 N N . GLU A 1 123 ? 0.223 18.047 19.625 1 98.5 123 GLU A N 1
ATOM 990 C CA . GLU A 1 123 ? -0.98 18.875 19.641 1 98.5 123 GLU A CA 1
ATOM 991 C C . GLU A 1 123 ? -1.33 19.359 18.234 1 98.5 123 GLU A C 1
ATOM 993 O O . GLU A 1 123 ? -2.506 19.438 17.875 1 98.5 123 GLU A O 1
ATOM 998 N N . GLU A 1 124 ? -0.324 19.688 17.516 1 98.75 124 GLU A N 1
ATOM 999 C CA . GLU A 1 124 ? -0.552 20.156 16.156 1 98.75 124 GLU A CA 1
ATOM 1000 C C . GLU A 1 124 ? -1.145 19.062 15.289 1 98.75 124 GLU A C 1
ATOM 1002 O O . GLU A 1 124 ? -2.018 19.312 14.453 1 98.75 124 GLU A O 1
ATOM 1007 N N . VAL A 1 125 ? -0.692 17.828 15.43 1 98.88 125 VAL A N 1
ATOM 1008 C CA . VAL A 1 125 ? -1.22 16.703 14.672 1 98.88 125 VAL A CA 1
ATOM 1009 C C . VAL A 1 125 ? -2.635 16.375 15.141 1 98.88 125 VAL A C 1
ATOM 1011 O O . VAL A 1 125 ? -3.523 16.109 14.328 1 98.88 125 VAL A O 1
ATOM 1014 N N . LEU A 1 126 ? -2.861 16.422 16.484 1 98.81 126 LEU A N 1
ATOM 1015 C CA . LEU A 1 126 ? -4.195 16.188 17.031 1 98.81 126 LEU A CA 1
ATOM 1016 C C . LEU A 1 126 ? -5.18 17.25 16.516 1 98.81 126 LEU A C 1
ATOM 1018 O O . LEU A 1 126 ? -6.352 16.938 16.281 1 98.81 126 LEU A O 1
ATOM 1022 N N . TYR A 1 127 ? -4.68 18.453 16.359 1 98.81 127 TYR A N 1
ATOM 1023 C CA . TYR A 1 127 ? -5.508 19.516 15.82 1 98.81 127 TYR A CA 1
ATOM 1024 C C . TYR A 1 127 ? -6.027 19.156 14.43 1 98.81 127 TYR A C 1
ATOM 1026 O O . TYR A 1 127 ? -7.199 19.375 14.125 1 98.81 127 TYR A O 1
ATOM 1034 N N . ILE A 1 128 ? -5.188 18.578 13.57 1 98.88 128 ILE A N 1
ATOM 1035 C CA . ILE A 1 128 ? -5.57 18.141 12.234 1 98.88 128 ILE A CA 1
ATOM 1036 C C . ILE A 1 128 ? -6.719 17.141 12.328 1 98.88 128 ILE A C 1
ATOM 1038 O O . ILE A 1 128 ? -7.727 17.281 11.633 1 98.88 128 ILE A O 1
ATOM 1042 N N . ILE A 1 129 ? -6.609 16.156 13.203 1 98.81 129 ILE A N 1
ATOM 1043 C CA . ILE A 1 129 ? -7.578 15.07 13.352 1 98.81 129 ILE A CA 1
ATOM 1044 C C . ILE A 1 129 ? -8.906 15.633 13.859 1 98.81 129 ILE A C 1
ATOM 1046 O O . ILE A 1 129 ? -9.969 15.297 13.336 1 98.81 129 ILE A O 1
ATOM 1050 N N . GLU A 1 130 ? -8.82 16.531 14.75 1 98.44 130 GLU A N 1
ATOM 1051 C CA . GLU A 1 130 ? -10 17.031 15.453 1 98.44 130 GLU A CA 1
ATOM 1052 C C . GLU A 1 130 ? -10.766 18.047 14.602 1 98.44 130 GLU A C 1
ATOM 1054 O O . GLU A 1 130 ? -11.953 18.281 14.82 1 98.44 130 GLU A O 1
ATOM 1059 N N . ASN A 1 131 ? -10.078 18.641 13.641 1 98.56 131 ASN A N 1
ATOM 1060 C CA . ASN A 1 131 ? -10.711 19.719 12.891 1 98.56 131 ASN A CA 1
ATOM 1061 C C . ASN A 1 131 ? -10.938 19.328 11.43 1 98.56 131 ASN A C 1
ATOM 1063 O O . ASN A 1 131 ? -11.305 20.172 10.609 1 98.56 131 ASN A O 1
ATOM 1067 N N . LYS A 1 132 ? -10.633 18.078 11.094 1 98.31 132 LYS A N 1
ATOM 1068 C CA . LYS A 1 132 ? -10.898 17.672 9.719 1 98.31 132 LYS A CA 1
ATOM 1069 C C . LYS A 1 132 ? -12.391 17.766 9.391 1 98.31 132 LYS A C 1
ATOM 1071 O O . LYS A 1 132 ? -13.234 17.469 10.242 1 98.31 132 LYS A O 1
ATOM 1076 N N . PRO A 1 133 ? -12.758 18.172 8.141 1 98.25 133 PRO A N 1
ATOM 1077 C CA . PRO A 1 133 ? -14.156 18.078 7.715 1 98.25 133 PRO A CA 1
ATOM 1078 C C . PRO A 1 133 ? -14.711 16.656 7.809 1 98.25 133 PRO A C 1
ATOM 1080 O O . PRO A 1 133 ? -13.977 15.695 7.609 1 98.25 133 PRO A O 1
ATOM 1083 N N . GLU A 1 134 ? -16.031 16.516 8.094 1 97.62 134 GLU A N 1
ATOM 1084 C CA . GLU A 1 134 ? -16.688 15.227 8.281 1 97.62 134 GLU A CA 1
ATOM 1085 C C . GLU A 1 134 ? -16.516 14.344 7.047 1 97.62 134 GLU A C 1
ATOM 1087 O O . GLU A 1 134 ? -16.422 13.117 7.168 1 97.62 134 GLU A O 1
ATOM 1092 N N . ASN A 1 135 ? -16.453 14.977 5.934 1 98.06 135 ASN A N 1
ATOM 1093 C CA . ASN A 1 135 ? -16.438 14.227 4.684 1 98.06 135 ASN A CA 1
ATOM 1094 C C . ASN A 1 135 ? -15.023 14.016 4.16 1 98.06 135 ASN A C 1
ATOM 1096 O O . ASN A 1 135 ? -14.836 13.625 3.01 1 98.06 135 ASN A O 1
ATOM 1100 N N . MET A 1 136 ? -13.977 14.289 4.93 1 98.62 136 MET A N 1
ATOM 1101 C CA . MET A 1 136 ? -12.586 14.141 4.516 1 98.62 136 MET A CA 1
ATOM 1102 C C . MET A 1 136 ? -11.93 12.953 5.215 1 98.62 136 MET A C 1
ATOM 1104 O O . MET A 1 136 ? -12.008 12.828 6.438 1 98.62 136 MET A O 1
ATOM 1108 N N . GLU A 1 137 ? -11.391 12.039 4.445 1 98.81 137 GLU A N 1
ATOM 1109 C CA . GLU A 1 137 ? -10.547 10.969 4.969 1 98.81 137 GLU A CA 1
ATOM 1110 C C . GLU A 1 137 ? -9.102 11.438 5.133 1 98.81 137 GLU A C 1
ATOM 1112 O O . GLU A 1 137 ? -8.547 12.086 4.242 1 98.81 137 GLU A O 1
ATOM 1117 N N . ILE A 1 138 ? -8.508 11.148 6.262 1 98.94 138 ILE A N 1
ATOM 1118 C CA . ILE A 1 138 ? -7.098 11.461 6.477 1 98.94 138 ILE A CA 1
ATOM 1119 C C . ILE A 1 138 ? -6.301 10.172 6.656 1 98.94 138 ILE A C 1
ATOM 1121 O O . ILE A 1 138 ? -6.715 9.281 7.406 1 98.94 138 ILE A O 1
ATOM 1125 N N . ILE A 1 139 ? -5.215 10.047 5.949 1 98.94 139 ILE A N 1
ATOM 1126 C CA . ILE A 1 139 ? -4.293 8.922 6.078 1 98.94 139 ILE A CA 1
ATOM 1127 C C . ILE A 1 139 ? -2.91 9.438 6.473 1 98.94 139 ILE A C 1
ATOM 1129 O O . ILE A 1 139 ? -2.318 10.258 5.766 1 98.94 139 ILE A O 1
ATOM 1133 N N . MET A 1 140 ? -2.393 8.969 7.551 1 98.94 140 MET A N 1
ATOM 1134 C CA . MET A 1 140 ? -1.08 9.383 8.039 1 98.94 140 MET A CA 1
ATOM 1135 C C . MET A 1 140 ? -0.123 8.195 8.102 1 98.94 140 MET A C 1
ATOM 1137 O O . MET A 1 140 ? -0.539 7.074 8.398 1 98.94 140 MET A O 1
ATOM 1141 N N . THR A 1 141 ? 1.12 8.461 7.82 1 98.94 141 THR A N 1
ATOM 1142 C CA . THR A 1 141 ? 2.096 7.379 7.891 1 98.94 141 THR A CA 1
ATOM 1143 C C . THR A 1 141 ? 3.311 7.797 8.711 1 98.94 141 THR A C 1
ATOM 1145 O O . THR A 1 141 ? 3.506 8.984 8.984 1 98.94 141 THR A O 1
ATOM 1148 N N . GLY A 1 142 ? 4.117 6.828 9.039 1 98.62 142 GLY A N 1
ATOM 1149 C CA . GLY A 1 142 ? 5.402 7.023 9.688 1 98.62 142 GLY A CA 1
ATOM 1150 C C . GLY A 1 142 ? 5.648 6.055 10.828 1 98.62 142 GLY A C 1
ATOM 1151 O O . GLY A 1 142 ? 4.73 5.363 11.273 1 98.62 142 GLY A O 1
ATOM 1152 N N . ARG A 1 143 ? 6.844 6.07 11.336 1 98.06 143 ARG A N 1
ATOM 1153 C CA . ARG A 1 143 ? 7.223 5.156 12.414 1 98.06 143 ARG A CA 1
ATOM 1154 C C . ARG A 1 143 ? 6.863 5.734 13.773 1 98.06 143 ARG A C 1
ATOM 1156 O O . ARG A 1 143 ? 6.785 6.953 13.938 1 98.06 143 ARG A O 1
ATOM 1163 N N . ASN A 1 144 ? 6.547 4.859 14.734 1 97.31 144 ASN A N 1
ATOM 1164 C CA . ASN A 1 144 ? 6.422 5.195 16.156 1 97.31 144 ASN A CA 1
ATOM 1165 C C . ASN A 1 144 ? 5.336 6.238 16.391 1 97.31 144 ASN A C 1
ATOM 1167 O O . ASN A 1 144 ? 5.582 7.27 17.016 1 97.31 144 ASN A O 1
ATOM 1171 N N . VAL A 1 145 ? 4.195 5.902 15.961 1 98.62 145 VAL A N 1
ATOM 1172 C CA . VAL A 1 145 ? 3.074 6.797 16.219 1 98.62 145 VAL A CA 1
ATOM 1173 C C . VAL A 1 145 ? 2.871 6.965 17.719 1 98.62 145 VAL A C 1
ATOM 1175 O O . VAL A 1 145 ? 2.848 5.98 18.453 1 98.62 145 VAL A O 1
ATOM 1178 N N . PRO A 1 146 ? 2.764 8.211 18.219 1 98.31 146 PRO A N 1
ATOM 1179 C CA . PRO A 1 146 ? 2.449 8.414 19.641 1 98.31 146 PRO A CA 1
ATOM 1180 C C . PRO A 1 146 ? 1.082 7.855 20.016 1 98.31 146 PRO A C 1
ATOM 1182 O O . PRO A 1 146 ? 0.141 7.91 19.234 1 98.31 146 PRO A O 1
ATOM 1185 N N . ASP A 1 147 ? 0.931 7.414 21.25 1 98.25 147 ASP A N 1
ATOM 1186 C CA . ASP A 1 147 ? -0.289 6.781 21.734 1 98.25 147 ASP A CA 1
ATOM 1187 C C . ASP A 1 147 ? -1.48 7.73 21.641 1 98.25 147 ASP A C 1
ATOM 1189 O O . ASP A 1 147 ? -2.568 7.324 21.219 1 98.25 147 ASP A O 1
ATOM 1193 N N . LYS A 1 148 ? -1.217 8.953 21.969 1 98.19 148 LYS A N 1
ATOM 1194 C CA . LYS A 1 148 ? -2.295 9.938 21.969 1 98.19 148 LYS A CA 1
ATOM 1195 C C . LYS A 1 148 ? -2.895 10.102 20.578 1 98.19 148 LYS A C 1
ATOM 1197 O O . LYS A 1 148 ? -4.102 10.297 20.438 1 98.19 148 LYS A O 1
ATOM 1202 N N . ILE A 1 149 ? -2.062 10.016 19.609 1 98.69 149 ILE A N 1
ATOM 1203 C CA . ILE A 1 149 ? -2.506 10.164 18.219 1 98.69 149 ILE A CA 1
ATOM 1204 C C . ILE A 1 149 ? -3.178 8.875 17.75 1 98.69 149 ILE A C 1
ATOM 1206 O O . ILE A 1 149 ? -4.254 8.906 17.156 1 98.69 149 ILE A O 1
ATOM 1210 N N . ALA A 1 150 ? -2.602 7.73 18.047 1 98.75 150 ALA A N 1
ATOM 1211 C CA . ALA A 1 150 ? -3.178 6.434 17.703 1 98.75 150 ALA A CA 1
ATOM 1212 C C . ALA A 1 150 ? -4.574 6.277 18.281 1 98.75 150 ALA A C 1
ATOM 1214 O O . ALA A 1 150 ? -5.465 5.711 17.656 1 98.75 150 ALA A O 1
ATOM 1215 N N . GLU A 1 151 ? -4.746 6.766 19.484 1 98.38 151 GLU A N 1
ATOM 1216 C CA . GLU A 1 151 ? -6.023 6.652 20.172 1 98.38 151 GLU A CA 1
ATOM 1217 C C . GLU A 1 151 ? -7.125 7.406 19.438 1 98.38 151 GLU A C 1
ATOM 1219 O O . GLU A 1 151 ? -8.289 7 19.453 1 98.38 151 GLU A O 1
ATOM 1224 N N . LYS A 1 152 ? -6.77 8.477 18.781 1 98.44 152 LYS A N 1
ATOM 1225 C CA . LYS A 1 152 ? -7.754 9.32 18.109 1 98.44 152 LYS A CA 1
ATOM 1226 C C . LYS A 1 152 ? -8.07 8.773 16.719 1 98.44 152 LYS A C 1
ATOM 1228 O O . LYS A 1 152 ? -9.062 9.172 16.094 1 98.44 152 LYS A O 1
ATOM 1233 N N . ALA A 1 153 ? -7.223 7.949 16.172 1 98.62 153 ALA A N 1
ATOM 1234 C CA . ALA A 1 153 ? -7.422 7.398 14.844 1 98.62 153 ALA A CA 1
ATOM 1235 C C . ALA A 1 153 ? -8.539 6.363 14.828 1 98.62 153 ALA A C 1
ATOM 1237 O O . ALA A 1 153 ? -8.852 5.766 15.867 1 9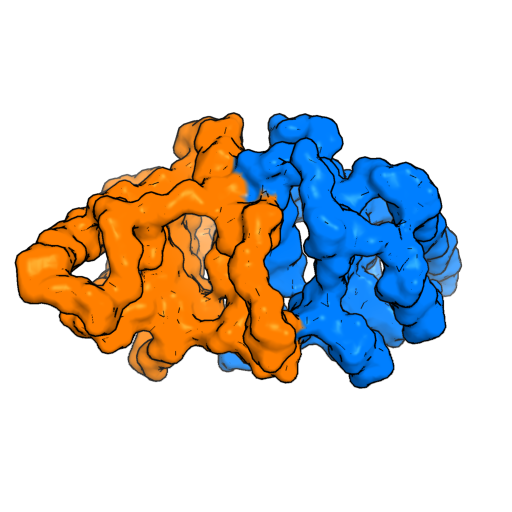8.62 153 ALA A O 1
ATOM 1238 N N . ASP A 1 154 ? -9.117 6.141 13.695 1 98.62 154 ASP A N 1
ATOM 1239 C CA . ASP A 1 154 ? -10.18 5.152 13.539 1 98.62 154 ASP A CA 1
ATOM 1240 C C . ASP A 1 154 ? -9.609 3.801 13.109 1 98.62 154 ASP A C 1
ATOM 1242 O O . ASP A 1 154 ? -10.242 2.764 13.312 1 98.62 154 ASP A O 1
ATOM 1246 N N . LEU A 1 155 ? -8.508 3.814 12.492 1 98.81 155 LEU A N 1
ATOM 1247 C CA . LEU A 1 155 ? -7.809 2.633 12.008 1 98.81 155 LEU A CA 1
ATOM 1248 C C . LEU A 1 155 ? -6.301 2.795 12.156 1 98.81 155 LEU A C 1
ATOM 1250 O O . LEU A 1 155 ? -5.746 3.84 11.812 1 98.81 155 LEU A O 1
ATOM 1254 N N . VAL A 1 156 ? -5.656 1.829 12.766 1 98.88 156 VAL A N 1
ATOM 1255 C CA . VAL A 1 156 ? -4.203 1.807 12.906 1 98.88 156 VAL A CA 1
ATOM 1256 C C . VAL A 1 156 ? -3.668 0.439 12.492 1 98.88 156 VAL A C 1
ATOM 1258 O O . VAL A 1 156 ? -4.074 -0.588 13.039 1 98.88 156 VAL A O 1
ATOM 1261 N N . THR A 1 157 ? -2.857 0.458 11.516 1 98.88 157 THR A N 1
ATOM 1262 C CA . THR A 1 157 ? -2.129 -0.742 11.117 1 98.88 157 THR A CA 1
ATOM 1263 C C . THR A 1 157 ? -0.64 -0.594 11.414 1 98.88 157 THR A C 1
ATOM 1265 O O . THR A 1 157 ? -0.023 0.406 11.039 1 98.88 157 THR A O 1
ATOM 1268 N N . GLU A 1 158 ? -0.082 -1.548 12.07 1 98.88 158 GLU A N 1
ATOM 1269 C CA . GLU A 1 158 ? 1.364 -1.594 12.258 1 98.88 158 GLU A CA 1
ATOM 1270 C C . GLU A 1 158 ? 2.029 -2.486 11.219 1 98.88 158 GLU A C 1
ATOM 1272 O O . GLU A 1 158 ? 1.765 -3.689 11.164 1 98.88 158 GLU A O 1
ATOM 1277 N N . MET A 1 159 ? 2.822 -1.902 10.398 1 98.69 159 MET A N 1
ATOM 1278 C CA . MET A 1 159 ? 3.672 -2.658 9.477 1 98.69 159 MET A CA 1
ATOM 1279 C C . MET A 1 159 ? 4.938 -3.141 10.18 1 98.69 159 MET A C 1
ATOM 1281 O O . MET A 1 159 ? 5.93 -2.414 10.25 1 98.69 159 MET A O 1
ATOM 1285 N N . LYS A 1 160 ? 4.883 -4.352 10.602 1 98.56 160 LYS A N 1
ATOM 1286 C CA . LYS A 1 160 ? 5.977 -4.938 11.375 1 98.56 160 LYS A CA 1
ATOM 1287 C C . LYS A 1 160 ? 7.016 -5.578 10.461 1 98.56 160 LYS A C 1
ATOM 1289 O O . LYS A 1 160 ? 6.672 -6.375 9.586 1 98.56 160 LYS A O 1
ATOM 1294 N N . MET A 1 161 ? 8.227 -5.285 10.688 1 98.44 161 MET A N 1
A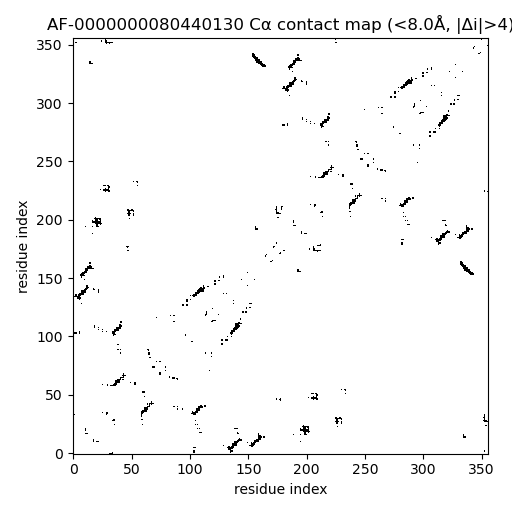TOM 1295 C CA . MET A 1 161 ? 9.305 -5.891 9.914 1 98.44 161 MET A CA 1
ATOM 1296 C C . MET A 1 161 ? 9.594 -7.305 10.406 1 98.44 161 MET A C 1
ATOM 1298 O O . MET A 1 161 ? 10.156 -7.488 11.492 1 98.44 161 MET A O 1
ATOM 1302 N N . ILE A 1 162 ? 9.25 -8.258 9.695 1 98.44 162 ILE A N 1
ATOM 1303 C CA . ILE A 1 162 ? 9.57 -9.648 10.008 1 98.44 162 ILE A CA 1
ATOM 1304 C C . ILE A 1 162 ? 10.906 -10.023 9.375 1 98.44 162 ILE A C 1
ATOM 1306 O O . ILE A 1 162 ? 11.727 -10.695 10.008 1 98.44 162 ILE A O 1
ATOM 1310 N N . LYS A 1 163 ? 11.055 -9.656 8.102 1 96.62 163 LYS A N 1
ATOM 1311 C CA . LYS A 1 163 ? 12.234 -9.883 7.281 1 96.62 163 LYS A CA 1
ATOM 1312 C C . LYS A 1 163 ? 12.445 -8.75 6.289 1 96.62 163 LYS A C 1
ATOM 1314 O O . LYS A 1 163 ? 11.484 -8.234 5.707 1 96.62 163 LYS A O 1
ATOM 1319 N N . HIS A 1 164 ? 13.734 -8.297 6.086 1 97.12 164 HIS A N 1
ATOM 1320 C CA . HIS A 1 164 ? 14.062 -7.285 5.09 1 97.12 164 HIS A CA 1
ATOM 1321 C C . HIS A 1 164 ? 15.438 -7.539 4.48 1 97.12 164 HIS A C 1
ATOM 1323 O O . HIS A 1 164 ? 16.406 -7.797 5.199 1 97.12 164 HIS A O 1
ATOM 1329 N N . TYR A 1 165 ? 15.492 -7.344 3.254 1 95.38 165 TYR A N 1
ATOM 1330 C CA . TYR A 1 165 ? 16.719 -7.699 2.541 1 95.38 165 TYR A CA 1
ATOM 1331 C C . TYR A 1 165 ? 17.828 -6.711 2.852 1 95.38 165 TYR A C 1
ATOM 1333 O O . TYR A 1 165 ? 19 -6.969 2.547 1 95.38 165 TYR A O 1
ATOM 1341 N N . TYR A 1 166 ? 17.5 -5.551 3.443 1 93 166 TYR A N 1
ATOM 1342 C CA . TYR A 1 166 ? 18.578 -4.656 3.883 1 93 166 TYR A CA 1
ATOM 1343 C C . TYR A 1 166 ? 19.438 -5.328 4.941 1 93 166 TYR A C 1
ATOM 1345 O O . TYR A 1 166 ? 20.625 -4.996 5.086 1 93 166 TYR A O 1
ATOM 1353 N N . GLU A 1 167 ? 18.859 -6.25 5.699 1 93.56 167 GLU A N 1
ATOM 1354 C CA . GLU A 1 167 ? 19.609 -6.996 6.707 1 93.56 167 GLU A CA 1
ATOM 1355 C C . GLU A 1 167 ? 20.719 -7.832 6.07 1 93.56 167 GLU A C 1
ATOM 1357 O O . GLU A 1 167 ? 21.672 -8.234 6.742 1 93.56 167 GLU A O 1
ATOM 1362 N N . LYS A 1 168 ? 20.625 -8.047 4.809 1 94.56 168 LYS A N 1
ATOM 1363 C CA . LYS A 1 168 ? 21.609 -8.812 4.059 1 94.56 168 LYS A CA 1
ATOM 1364 C C . LYS A 1 168 ? 22.5 -7.883 3.232 1 94.56 168 LYS A C 1
ATOM 1366 O O . LYS A 1 168 ? 23.219 -8.336 2.332 1 94.56 168 LYS A O 1
ATOM 1371 N N . GLY A 1 169 ? 22.328 -6.559 3.406 1 94.69 169 GLY A N 1
ATOM 1372 C CA . GLY A 1 169 ? 23.203 -5.574 2.785 1 94.69 169 GLY A CA 1
ATOM 1373 C C . GLY A 1 169 ? 22.703 -5.113 1.428 1 94.69 169 GLY A C 1
ATOM 1374 O O . GLY A 1 169 ? 23.453 -4.488 0.67 1 94.69 169 GLY A O 1
ATOM 1375 N N . ILE A 1 170 ? 21.562 -5.48 1.024 1 94.19 170 ILE A N 1
ATOM 1376 C CA . ILE A 1 170 ? 21.016 -5.035 -0.253 1 94.19 170 ILE A CA 1
ATOM 1377 C C . ILE A 1 170 ? 20.562 -3.582 -0.143 1 94.19 170 ILE A C 1
ATOM 1379 O O . ILE A 1 170 ? 19.703 -3.252 0.683 1 94.19 170 ILE A O 1
ATOM 1383 N N . PRO A 1 171 ? 21.047 -2.721 -0.922 1 92.69 171 PRO A N 1
ATOM 1384 C CA . PRO A 1 171 ? 20.688 -1.304 -0.843 1 92.69 171 PRO A CA 1
ATOM 1385 C C . PRO A 1 171 ? 19.359 -0.996 -1.512 1 92.69 171 PRO A C 1
ATOM 1387 O O . PRO A 1 171 ? 18.719 -1.893 -2.072 1 92.69 171 PRO A O 1
ATOM 1390 N N . SER A 1 172 ? 19.031 0.285 -1.445 1 93.5 172 SER A N 1
ATOM 1391 C CA . SER A 1 172 ? 17.812 0.727 -2.129 1 93.5 172 SER A CA 1
ATOM 1392 C C . SER A 1 172 ? 17.938 0.533 -3.637 1 93.5 172 SER A C 1
ATOM 1394 O O . SER A 1 172 ? 18.984 0.781 -4.223 1 93.5 172 SER A O 1
ATOM 1396 N N . ARG A 1 173 ? 16.906 0.075 -4.191 1 95.69 173 ARG A N 1
ATOM 1397 C CA . ARG A 1 173 ? 16.891 -0.272 -5.609 1 95.69 173 ARG A CA 1
ATOM 1398 C C . ARG A 1 173 ? 15.906 0.606 -6.371 1 95.69 173 ARG A C 1
ATOM 1400 O O . ARG A 1 173 ? 14.773 0.809 -5.926 1 95.69 173 ARG A O 1
ATOM 1407 N N . LYS A 1 174 ? 16.266 1.125 -7.57 1 94.75 174 LYS A N 1
ATOM 1408 C CA . LYS A 1 174 ? 15.383 1.91 -8.438 1 94.75 174 LYS A CA 1
ATOM 1409 C C . LYS A 1 174 ? 14.18 1.087 -8.891 1 94.75 174 LYS A C 1
ATOM 1411 O O . LYS A 1 174 ? 14.328 -0.064 -9.305 1 94.75 174 LYS A O 1
ATOM 1416 N N . GLY A 1 175 ? 12.93 1.629 -8.789 1 95.38 175 GLY A N 1
ATOM 1417 C CA . GLY A 1 175 ? 11.711 0.929 -9.164 1 95.38 175 GLY A CA 1
ATOM 1418 C C . GLY A 1 175 ? 11.039 0.226 -8 1 95.38 175 GLY A C 1
ATOM 1419 O O . GLY A 1 175 ? 9.852 -0.087 -8.055 1 95.38 175 GLY A O 1
ATOM 1420 N N . ILE A 1 176 ? 11.875 0.016 -6.918 1 97.19 176 ILE A N 1
ATOM 1421 C CA . ILE A 1 176 ? 11.344 -0.71 -5.77 1 97.19 176 ILE A CA 1
ATOM 1422 C C . ILE A 1 176 ? 11.297 0.213 -4.551 1 97.19 176 ILE A C 1
ATOM 1424 O O . ILE A 1 176 ? 10.234 0.412 -3.957 1 97.19 176 ILE A O 1
ATOM 1428 N N . GLU A 1 177 ? 12.453 0.853 -4.258 1 95.62 177 GLU A N 1
ATOM 1429 C CA . GLU A 1 177 ? 12.469 1.755 -3.107 1 95.62 177 GLU A CA 1
ATOM 1430 C C . GLU A 1 177 ? 12.234 3.201 -3.539 1 95.62 177 GLU A C 1
ATOM 1432 O O . GLU A 1 177 ? 11.828 4.039 -2.732 1 95.62 177 GLU A O 1
ATOM 1437 N N . PHE A 1 178 ? 12.648 3.477 -4.742 1 94.62 178 PHE A N 1
ATOM 1438 C CA . PHE A 1 178 ? 12.422 4.824 -5.25 1 94.62 178 PHE A CA 1
ATOM 1439 C C . PHE A 1 178 ? 12.133 4.801 -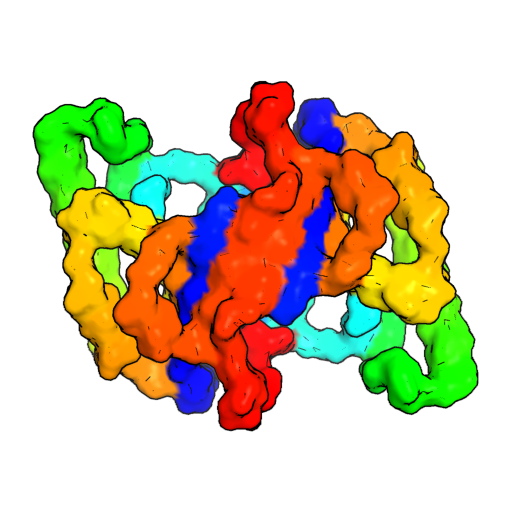6.746 1 94.62 178 PHE A C 1
ATOM 1441 O O . PHE A 1 178 ? 12.477 3.838 -7.434 1 94.62 178 PHE A O 1
ATOM 1448 N N . MET B 1 1 ? 13.188 -0.456 -19.078 1 71.94 1 MET B N 1
ATOM 1449 C CA . MET B 1 1 ? 14.172 -0.768 -18.047 1 71.94 1 MET B CA 1
ATOM 1450 C C . MET B 1 1 ? 13.82 -2.068 -17.344 1 71.94 1 MET B C 1
ATOM 1452 O O . MET B 1 1 ? 12.641 -2.383 -17.156 1 71.94 1 MET B O 1
ATOM 1456 N N . LYS B 1 2 ? 14.852 -2.967 -17.203 1 87.5 2 LYS B N 1
ATOM 1457 C CA . LYS B 1 2 ? 14.68 -4.195 -16.438 1 87.5 2 LYS B CA 1
ATOM 1458 C C . LYS B 1 2 ? 15.414 -4.125 -15.102 1 87.5 2 LYS B C 1
ATOM 1460 O O . LYS B 1 2 ? 16.375 -3.367 -14.961 1 87.5 2 LYS B O 1
ATOM 1465 N N . LEU B 1 3 ? 14.867 -4.832 -14.109 1 94.62 3 LEU B N 1
ATOM 1466 C CA . LEU B 1 3 ? 15.578 -4.934 -12.836 1 94.62 3 LEU B CA 1
ATOM 1467 C C . LEU B 1 3 ? 16.828 -5.789 -12.977 1 94.62 3 LEU B C 1
ATOM 1469 O O . LEU B 1 3 ? 16.812 -6.809 -13.672 1 94.62 3 LEU B O 1
ATOM 1473 N N . GLU B 1 4 ? 17.906 -5.289 -12.43 1 92.94 4 GLU B N 1
ATOM 1474 C CA . GLU B 1 4 ? 19.109 -6.129 -12.383 1 92.94 4 GLU B CA 1
ATOM 1475 C C . GLU B 1 4 ? 18.875 -7.379 -11.547 1 92.94 4 GLU B C 1
ATOM 1477 O O . GLU B 1 4 ? 19.266 -8.477 -11.938 1 92.94 4 GLU B O 1
ATOM 1482 N N . LYS B 1 5 ? 18.188 -7.203 -10.461 1 95.5 5 LYS B N 1
ATOM 1483 C CA . LYS B 1 5 ? 17.844 -8.297 -9.562 1 95.5 5 LYS B CA 1
ATOM 1484 C C . LYS B 1 5 ? 16.453 -8.094 -8.961 1 95.5 5 LYS B C 1
ATOM 1486 O O . LYS B 1 5 ? 16.172 -7.047 -8.375 1 95.5 5 LYS B O 1
ATOM 1491 N N . GLY B 1 6 ? 15.625 -9.07 -9.203 1 97.75 6 GLY B N 1
ATOM 1492 C CA . GLY B 1 6 ? 14.328 -9.086 -8.547 1 97.75 6 GLY B CA 1
ATOM 1493 C C . GLY B 1 6 ? 14.305 -9.938 -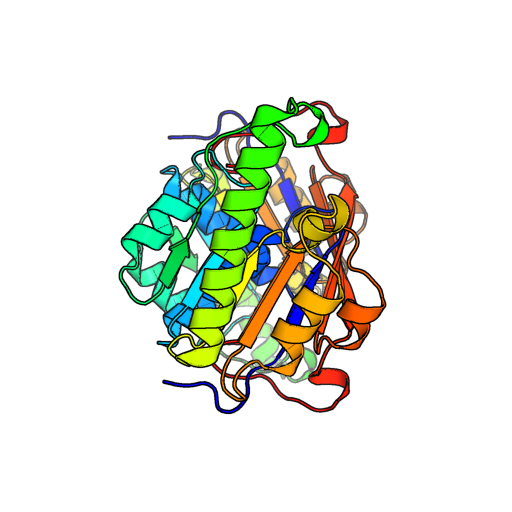7.289 1 97.75 6 GLY B C 1
ATOM 1494 O O . GLY B 1 6 ? 15.016 -10.938 -7.199 1 97.75 6 GLY B O 1
ATOM 1495 N N . LEU B 1 7 ? 13.539 -9.508 -6.344 1 98.69 7 LEU B N 1
ATOM 1496 C CA . LEU B 1 7 ? 13.414 -10.219 -5.078 1 98.69 7 LEU B CA 1
ATOM 1497 C C . LEU B 1 7 ? 11.953 -10.594 -4.809 1 98.69 7 LEU B C 1
ATOM 1499 O O . LEU B 1 7 ? 11.086 -10.367 -5.652 1 98.69 7 LEU B O 1
ATOM 1503 N N . VAL B 1 8 ? 11.734 -11.273 -3.674 1 98.88 8 VAL B N 1
ATOM 1504 C CA . VAL B 1 8 ? 10.391 -11.711 -3.297 1 98.88 8 VAL B CA 1
ATOM 1505 C C . VAL B 1 8 ? 9.953 -10.984 -2.029 1 98.88 8 VAL B C 1
ATOM 1507 O O . VAL B 1 8 ? 10.617 -11.062 -0.996 1 98.88 8 VAL B O 1
ATOM 1510 N N . GLN B 1 9 ? 8.844 -10.258 -2.166 1 98.88 9 GLN B N 1
ATOM 1511 C CA . GLN B 1 9 ? 8.25 -9.539 -1.043 1 98.88 9 GLN B CA 1
ATOM 1512 C C . GLN B 1 9 ? 6.906 -10.141 -0.653 1 98.88 9 GLN B C 1
ATOM 1514 O O . GLN B 1 9 ? 6.121 -10.531 -1.519 1 98.88 9 GLN B O 1
ATOM 1519 N N . ILE B 1 10 ? 6.652 -10.117 0.651 1 98.94 10 ILE B N 1
ATOM 1520 C CA . ILE B 1 10 ? 5.359 -10.602 1.129 1 98.94 10 ILE B CA 1
ATOM 1521 C C . ILE B 1 10 ? 4.766 -9.586 2.107 1 98.94 10 ILE B C 1
ATOM 1523 O O . ILE B 1 10 ? 5.414 -9.203 3.084 1 98.94 10 ILE B O 1
ATOM 1527 N N . TYR B 1 11 ? 3.578 -9.164 1.837 1 98.94 11 TYR B N 1
ATOM 1528 C CA . TYR B 1 11 ? 2.74 -8.398 2.752 1 98.94 11 TYR B CA 1
ATOM 1529 C C . TYR B 1 11 ? 1.635 -9.266 3.336 1 98.94 11 TYR B C 1
ATOM 1531 O O . TYR B 1 11 ? 0.746 -9.727 2.611 1 98.94 11 TYR B O 1
ATOM 1539 N N . THR B 1 12 ? 1.679 -9.484 4.609 1 98.88 12 THR B N 1
ATOM 1540 C CA . THR B 1 12 ? 0.774 -10.406 5.281 1 98.88 12 THR B CA 1
ATOM 1541 C C . THR B 1 12 ? 0.203 -9.781 6.551 1 98.88 12 THR B C 1
ATOM 1543 O O . THR B 1 12 ? 0.512 -8.633 6.875 1 98.88 12 THR B O 1
ATOM 1546 N N . GLY B 1 13 ? -0.752 -10.516 7.219 1 98.5 13 GLY B N 1
ATOM 1547 C CA . GLY B 1 13 ? -1.317 -10.031 8.469 1 98.5 13 GLY B CA 1
ATOM 1548 C C . GLY B 1 13 ? -2.803 -9.742 8.375 1 98.5 13 GLY B C 1
ATOM 1549 O O . GLY B 1 13 ? -3.398 -9.844 7.305 1 98.5 13 GLY B O 1
ATOM 1550 N N . ASN B 1 14 ? -3.336 -9.289 9.5 1 97.69 14 ASN B N 1
ATOM 1551 C CA . ASN B 1 14 ? -4.781 -9.109 9.609 1 97.69 14 ASN B CA 1
ATOM 1552 C C . ASN B 1 14 ? -5.18 -7.648 9.422 1 97.69 14 ASN B C 1
ATOM 1554 O O . ASN B 1 14 ? -6.363 -7.332 9.32 1 97.69 14 ASN B O 1
ATOM 1558 N N . GLY B 1 15 ? -4.203 -6.836 9.398 1 97.44 15 GLY B N 1
ATOM 1559 C CA . GLY B 1 15 ? -4.5 -5.414 9.289 1 97.44 15 GLY B CA 1
ATOM 1560 C C . GLY B 1 15 ? -4.738 -4.965 7.859 1 97.44 15 GLY B C 1
ATOM 1561 O O . GLY B 1 15 ? -4.488 -5.719 6.918 1 97.44 15 GLY B O 1
ATOM 1562 N N . LYS B 1 16 ? -5.25 -3.811 7.699 1 97.38 16 LYS B N 1
ATOM 1563 C CA . LYS B 1 16 ? -5.457 -3.195 6.391 1 97.38 16 LYS B CA 1
ATOM 1564 C C . LYS B 1 16 ? -4.125 -2.812 5.75 1 97.38 16 LYS B C 1
ATOM 1566 O O . LYS B 1 16 ? -3.133 -2.592 6.445 1 97.38 16 LYS B O 1
ATOM 1571 N N . GLY B 1 17 ? -4.023 -2.814 4.383 1 97.94 17 GLY B N 1
ATOM 1572 C CA . GLY B 1 17 ? -2.875 -2.209 3.729 1 97.94 17 GLY B CA 1
ATOM 1573 C C . GLY B 1 17 ? -2.123 -3.17 2.83 1 97.94 17 GLY B C 1
ATOM 1574 O O . GLY B 1 17 ? -1.248 -2.76 2.066 1 97.94 17 GLY B O 1
ATOM 1575 N N . LYS B 1 18 ? -2.443 -4.477 2.871 1 98.62 18 LYS B N 1
ATOM 1576 C CA . LYS B 1 18 ? -1.681 -5.461 2.107 1 98.62 18 LYS B CA 1
ATOM 1577 C C . LYS B 1 18 ? -1.812 -5.215 0.608 1 98.62 18 LYS B C 1
ATOM 1579 O O . LYS B 1 18 ? -0.819 -4.953 -0.073 1 98.62 18 LYS B O 1
ATOM 1584 N N . THR B 1 19 ? -3.062 -5.25 0.09 1 98.44 19 THR B N 1
ATOM 1585 C CA . THR B 1 19 ? -3.324 -5.035 -1.329 1 98.44 19 THR B CA 1
ATOM 1586 C C . THR B 1 19 ? -2.877 -3.639 -1.755 1 98.44 19 THR B C 1
ATOM 1588 O O . THR B 1 19 ? -2.227 -3.477 -2.789 1 98.44 19 THR B O 1
ATOM 1591 N N . THR B 1 20 ? -3.154 -2.633 -0.921 1 98.69 20 THR B N 1
ATOM 1592 C CA . THR B 1 20 ? -2.844 -1.26 -1.307 1 98.69 20 THR B CA 1
ATOM 1593 C C . THR B 1 20 ? -1.337 -1.02 -1.284 1 98.69 20 THR B C 1
ATOM 1595 O O . THR B 1 20 ? -0.815 -0.242 -2.086 1 98.69 20 THR B O 1
ATOM 1598 N N . ALA B 1 21 ? -0.596 -1.666 -0.359 1 98.81 21 ALA B N 1
ATOM 1599 C CA . ALA B 1 21 ? 0.861 -1.571 -0.375 1 98.81 21 ALA B CA 1
ATOM 1600 C C . ALA B 1 21 ? 1.435 -2.148 -1.666 1 98.81 21 ALA B C 1
ATOM 1602 O O . ALA B 1 21 ? 2.342 -1.567 -2.264 1 98.81 21 ALA B O 1
ATOM 1603 N N . ALA B 1 22 ? 0.89 -3.279 -2.107 1 98.88 22 ALA B N 1
ATOM 1604 C CA . ALA B 1 22 ? 1.327 -3.9 -3.354 1 98.88 22 ALA B CA 1
ATOM 1605 C C . ALA B 1 22 ? 1.035 -2.998 -4.551 1 98.88 22 ALA B C 1
ATOM 1607 O O . ALA B 1 22 ? 1.877 -2.844 -5.438 1 98.88 22 ALA B O 1
ATOM 1608 N N . ILE B 1 23 ? -0.177 -2.424 -4.547 1 98.75 23 ILE B N 1
ATOM 1609 C CA . ILE B 1 23 ? -0.553 -1.5 -5.609 1 98.75 23 ILE B CA 1
ATOM 1610 C C . ILE B 1 23 ? 0.393 -0.302 -5.609 1 98.75 23 ILE B C 1
ATOM 1612 O O . ILE B 1 23 ? 0.886 0.109 -6.664 1 98.75 23 ILE B O 1
ATOM 1616 N N . GLY B 1 24 ? 0.679 0.244 -4.43 1 98.75 24 GLY B N 1
ATOM 1617 C CA . GLY B 1 24 ? 1.612 1.354 -4.328 1 98.75 24 GLY B CA 1
ATOM 1618 C C . GLY B 1 24 ? 2.994 1.022 -4.859 1 98.75 24 GLY B C 1
ATOM 1619 O O . GLY B 1 24 ? 3.637 1.859 -5.496 1 98.75 24 GLY B O 1
ATOM 1620 N N . GLN B 1 25 ? 3.461 -0.179 -4.547 1 98.69 25 GLN B N 1
ATOM 1621 C CA . GLN B 1 25 ? 4.734 -0.637 -5.094 1 98.69 25 GLN B CA 1
ATOM 1622 C C . GLN B 1 25 ? 4.691 -0.679 -6.617 1 98.69 25 GLN B C 1
ATOM 1624 O O . GLN B 1 25 ? 5.656 -0.288 -7.281 1 98.69 25 GLN B O 1
ATOM 1629 N N . GLY B 1 26 ? 3.584 -1.175 -7.156 1 98.69 26 GLY B N 1
ATOM 1630 C CA . GLY B 1 26 ? 3.412 -1.186 -8.602 1 98.69 26 GLY B CA 1
ATOM 1631 C C . GLY B 1 26 ? 3.457 0.199 -9.219 1 98.69 26 GLY B C 1
ATOM 1632 O O . GLY B 1 26 ? 4.062 0.395 -10.273 1 98.69 26 GLY B O 1
ATOM 1633 N N . ILE B 1 27 ? 2.818 1.141 -8.547 1 98.62 27 ILE B N 1
ATOM 1634 C CA . ILE B 1 27 ? 2.773 2.525 -9.008 1 98.62 27 ILE B CA 1
ATOM 1635 C C . ILE B 1 27 ? 4.188 3.094 -9.07 1 98.62 27 ILE B C 1
ATOM 1637 O O . ILE B 1 27 ? 4.555 3.752 -10.047 1 98.62 27 ILE B O 1
ATOM 1641 N N . ARG B 1 28 ? 4.984 2.814 -8.055 1 98.19 28 ARG B N 1
ATOM 1642 C CA . ARG B 1 28 ? 6.367 3.275 -8.016 1 98.19 28 ARG B CA 1
ATOM 1643 C C . ARG B 1 28 ? 7.188 2.639 -9.133 1 98.19 28 ARG B C 1
ATOM 1645 O O . ARG B 1 28 ? 7.973 3.32 -9.797 1 98.19 28 ARG B O 1
ATOM 1652 N N . ALA B 1 29 ? 7.004 1.353 -9.328 1 98.44 29 ALA B N 1
ATOM 1653 C CA . ALA B 1 29 ? 7.723 0.623 -10.375 1 98.44 29 ALA B CA 1
ATOM 1654 C C . ALA B 1 29 ? 7.348 1.137 -11.758 1 98.44 29 ALA B C 1
ATOM 1656 O O . ALA B 1 29 ? 8.227 1.397 -12.586 1 98.44 29 ALA B O 1
ATOM 1657 N N . TYR B 1 30 ? 6.051 1.291 -11.977 1 98.12 30 TYR B N 1
ATOM 1658 C CA . TYR B 1 30 ? 5.531 1.802 -13.242 1 98.12 30 TYR B CA 1
ATOM 1659 C C . TYR B 1 30 ? 6.133 3.162 -13.57 1 98.12 30 TYR B C 1
ATOM 1661 O O . TYR B 1 30 ? 6.566 3.4 -14.703 1 98.12 30 TYR B O 1
ATOM 1669 N N . GLY B 1 31 ? 6.191 3.99 -12.609 1 97.38 31 GLY B N 1
ATOM 1670 C CA . GLY B 1 31 ? 6.73 5.328 -12.805 1 97.38 31 GLY B CA 1
ATOM 1671 C C . GLY B 1 31 ? 8.188 5.328 -13.227 1 97.38 31 GLY B C 1
ATOM 1672 O O . GLY B 1 31 ? 8.695 6.332 -13.734 1 97.38 31 GLY B O 1
ATOM 1673 N N . ASN B 1 32 ? 8.852 4.266 -12.922 1 97.25 32 ASN B N 1
ATOM 1674 C CA . ASN B 1 32 ? 10.258 4.125 -13.312 1 97.25 32 ASN B CA 1
ATOM 1675 C C . ASN B 1 32 ? 10.398 3.369 -14.625 1 97.25 32 ASN B C 1
ATOM 1677 O O . ASN B 1 32 ? 11.5 2.965 -15 1 97.25 32 ASN B O 1
ATOM 1681 N N . GLY B 1 33 ? 9.266 3.086 -15.258 1 96.88 33 GLY B N 1
ATOM 1682 C CA . GLY B 1 33 ? 9.281 2.502 -16.594 1 96.88 33 GLY B CA 1
ATOM 1683 C C . GLY B 1 33 ? 9.258 0.985 -16.578 1 96.88 33 GLY B C 1
ATOM 1684 O O . GLY B 1 33 ? 9.5 0.346 -17.609 1 96.88 33 GLY B O 1
ATOM 1685 N N . LEU B 1 34 ? 9.016 0.389 -15.438 1 98.12 34 LEU B N 1
ATOM 1686 C CA . LEU B 1 34 ? 8.953 -1.065 -15.336 1 98.12 34 LEU B CA 1
ATOM 1687 C C . LEU B 1 34 ? 7.586 -1.586 -15.758 1 98.12 34 LEU B C 1
ATOM 1689 O O . LEU B 1 34 ? 6.574 -0.905 -15.57 1 98.12 34 LEU B O 1
ATOM 1693 N N . LYS B 1 35 ? 7.574 -2.766 -16.344 1 98.31 35 LYS B N 1
ATOM 1694 C CA . LYS B 1 35 ? 6.324 -3.451 -16.656 1 98.31 35 LYS B CA 1
ATOM 1695 C C . LYS B 1 35 ? 5.773 -4.18 -15.438 1 98.31 35 LYS B C 1
ATOM 1697 O O . LYS B 1 35 ? 6.434 -5.062 -14.891 1 98.31 35 LYS B O 1
ATOM 1702 N N . VAL B 1 36 ? 4.559 -3.816 -15.055 1 98.75 36 VAL B N 1
ATOM 1703 C CA . VAL B 1 36 ? 3.936 -4.371 -13.859 1 98.75 36 VAL B CA 1
ATOM 1704 C C . VAL B 1 36 ? 2.682 -5.152 -14.242 1 98.75 36 VAL B C 1
ATOM 1706 O O . VAL B 1 36 ? 1.854 -4.672 -15.023 1 98.75 36 VAL B O 1
ATOM 1709 N N . LYS B 1 37 ? 2.525 -6.336 -13.805 1 98.81 37 LYS B N 1
ATOM 1710 C CA . LYS B 1 37 ? 1.283 -7.098 -13.891 1 98.81 37 LYS B CA 1
ATOM 1711 C C . LYS B 1 37 ? 0.821 -7.555 -12.508 1 98.81 37 LYS B C 1
ATOM 1713 O O . LYS B 1 37 ? 1.621 -8.047 -11.711 1 98.81 37 LYS B O 1
ATOM 1718 N N . MET B 1 38 ? -0.398 -7.363 -12.25 1 98.75 38 MET B N 1
ATOM 1719 C CA . MET B 1 38 ? -1 -7.789 -10.992 1 98.75 38 MET B CA 1
ATOM 1720 C C . MET B 1 38 ? -2.111 -8.805 -11.234 1 98.75 38 MET B C 1
ATOM 1722 O O . MET B 1 38 ? -3.018 -8.562 -12.031 1 98.75 38 MET B O 1
ATOM 1726 N N . LEU B 1 39 ? -1.985 -9.883 -10.617 1 98.81 39 LEU B N 1
ATOM 1727 C CA . LEU B 1 39 ? -3.057 -10.867 -10.57 1 98.81 39 LEU B CA 1
ATOM 1728 C C . LEU B 1 39 ? -3.76 -10.852 -9.219 1 98.81 39 LEU B C 1
ATOM 1730 O O . LEU B 1 39 ? -3.107 -10.922 -8.172 1 98.81 39 LEU B O 1
ATOM 1734 N N . GLN B 1 40 ? -5.039 -10.711 -9.188 1 98.38 40 GLN B N 1
ATOM 1735 C CA . GLN B 1 40 ? -5.805 -10.711 -7.949 1 98.38 40 GLN B CA 1
ATOM 1736 C C . GLN B 1 40 ? -6.637 -11.984 -7.816 1 98.38 40 GLN B C 1
ATOM 1738 O O . GLN B 1 40 ? -7.492 -12.266 -8.656 1 98.38 40 GLN B O 1
ATOM 1743 N N . PHE B 1 41 ? -6.406 -12.68 -6.754 1 98.19 41 PHE B N 1
ATOM 1744 C CA . PHE B 1 41 ? -7.23 -13.828 -6.406 1 98.19 41 PHE B CA 1
ATOM 1745 C C . PHE B 1 41 ? -8.367 -13.414 -5.477 1 98.19 41 PHE B C 1
ATOM 1747 O O . PHE B 1 41 ? -8.258 -12.43 -4.746 1 98.19 41 PHE B O 1
ATOM 1754 N N . LEU B 1 42 ? -9.445 -14.133 -5.582 1 96.19 42 LEU B N 1
ATOM 1755 C CA . LEU B 1 42 ? -10.562 -14.07 -4.652 1 96.19 42 LEU B CA 1
ATOM 1756 C C . LEU B 1 42 ? -11.195 -12.688 -4.656 1 96.19 42 LEU B C 1
ATOM 1758 O O . LEU B 1 42 ? -11.602 -12.18 -3.605 1 96.19 42 LEU B O 1
ATOM 1762 N N . LYS B 1 43 ? -10.984 -12.07 -5.859 1 90.56 43 LYS B N 1
ATOM 1763 C CA . LYS B 1 43 ? -11.609 -10.766 -6.066 1 90.56 43 LYS B CA 1
ATOM 1764 C C . LYS B 1 43 ? -12.609 -10.812 -7.215 1 90.56 43 LYS B C 1
ATOM 1766 O O . LYS B 1 43 ? -12.383 -11.492 -8.219 1 90.56 43 LYS B O 1
ATOM 1771 N N . GLY B 1 44 ? -13.75 -10.25 -7.141 1 81.19 44 GLY B N 1
ATOM 1772 C CA . GLY B 1 44 ? -14.695 -10.297 -8.242 1 81.19 44 GLY B CA 1
ATOM 1773 C C . GLY B 1 44 ? -15.422 -8.984 -8.469 1 81.19 44 GLY B C 1
ATOM 1774 O O . GLY B 1 44 ? -15.961 -8.75 -9.547 1 81.19 44 GLY B O 1
ATOM 1775 N N . GLY B 1 45 ? -15.641 -8.156 -7.523 1 88.38 45 GLY B N 1
ATOM 1776 C CA . GLY B 1 45 ? -16.406 -6.934 -7.688 1 88.38 45 GLY B CA 1
ATOM 1777 C C . GLY B 1 45 ? -15.555 -5.73 -8.047 1 88.38 45 GLY B C 1
ATOM 1778 O O . GLY B 1 45 ? -14.32 -5.828 -8.078 1 88.38 45 GLY B O 1
ATOM 1779 N N . TYR B 1 46 ? -16.219 -4.691 -8.43 1 93.69 46 TYR B N 1
ATOM 1780 C CA . TYR B 1 46 ? -15.539 -3.459 -8.812 1 93.69 46 TYR B CA 1
ATOM 1781 C C . TYR B 1 46 ? -14.82 -2.844 -7.617 1 93.69 46 TYR B C 1
ATOM 1783 O O . TYR B 1 46 ? -15.367 -2.771 -6.52 1 93.69 46 TYR B O 1
ATOM 1791 N N . THR B 1 47 ? -13.633 -2.416 -7.855 1 95.44 47 THR B N 1
ATOM 1792 C CA . THR B 1 47 ? -12.867 -1.578 -6.941 1 95.44 47 THR B CA 1
ATOM 1793 C C . THR B 1 47 ? -12.156 -0.459 -7.695 1 95.44 47 THR B C 1
ATOM 1795 O O . THR B 1 47 ? -11.812 -0.617 -8.867 1 95.44 47 THR B O 1
ATOM 1798 N N . GLY B 1 48 ? -11.906 0.649 -7.105 1 96.94 48 GLY B N 1
ATOM 1799 C CA . GLY B 1 48 ? -11.461 1.874 -7.746 1 96.94 48 GLY B CA 1
ATOM 1800 C C . GLY B 1 48 ? -10.117 1.729 -8.438 1 96.94 48 GLY B C 1
ATOM 1801 O O . GLY B 1 48 ? -9.867 2.373 -9.461 1 96.94 48 GLY B O 1
ATOM 1802 N N . GLU B 1 49 ? -9.195 0.874 -7.898 1 97.38 49 GLU B N 1
ATOM 1803 C CA . GLU B 1 49 ? -7.859 0.763 -8.477 1 97.38 49 GLU B CA 1
ATOM 1804 C C . GLU B 1 49 ? -7.914 0.187 -9.891 1 97.38 49 GLU B C 1
ATOM 1806 O O . GLU B 1 49 ? -7.023 0.433 -10.703 1 97.38 49 GLU B O 1
ATOM 1811 N N . LEU B 1 50 ? -8.984 -0.603 -10.219 1 97.25 50 LEU B N 1
ATOM 1812 C CA . LEU B 1 50 ? -9.133 -1.178 -11.547 1 97.25 50 LEU B CA 1
ATOM 1813 C C . LEU B 1 50 ? -9.195 -0.084 -12.609 1 97.25 50 LEU B C 1
ATOM 1815 O O . LEU B 1 50 ? -8.477 -0.138 -13.609 1 97.25 50 LEU B O 1
ATOM 1819 N N . LYS B 1 51 ? -10.023 0.898 -12.32 1 96.19 51 LYS B N 1
ATOM 1820 C CA . LYS B 1 51 ? -10.188 2.002 -13.266 1 96.19 51 LYS B CA 1
ATOM 1821 C C . LYS B 1 51 ? -8.898 2.807 -13.391 1 96.19 51 LYS B C 1
ATOM 1823 O O . LYS B 1 51 ? -8.484 3.148 -14.5 1 96.19 51 LYS B O 1
ATOM 1828 N N . THR B 1 52 ? -8.281 3.15 -12.289 1 97.62 52 THR B N 1
ATOM 1829 C CA . THR B 1 52 ? -7.066 3.961 -12.281 1 97.62 52 THR B CA 1
ATOM 1830 C C . THR B 1 52 ? -5.965 3.283 -13.094 1 97.62 52 THR B C 1
ATOM 1832 O O . THR B 1 52 ? -5.332 3.916 -13.938 1 97.62 52 THR B O 1
ATOM 1835 N N . ILE B 1 53 ? -5.738 2 -12.82 1 97.56 53 ILE B N 1
ATOM 1836 C CA . ILE B 1 53 ? -4.641 1.279 -13.453 1 97.56 53 ILE B CA 1
ATOM 1837 C C . ILE B 1 53 ? -4.938 1.089 -14.938 1 97.56 53 ILE B C 1
ATOM 1839 O O . ILE B 1 53 ? -4.027 1.152 -15.766 1 97.56 53 ILE B O 1
ATOM 1843 N N . GLU B 1 54 ? -6.211 0.901 -15.281 1 96.12 54 GLU B N 1
ATOM 1844 C CA . GLU B 1 54 ? -6.59 0.863 -16.688 1 96.12 54 GLU B CA 1
ATOM 1845 C C . GLU B 1 54 ? -6.188 2.15 -17.406 1 96.12 54 GLU B C 1
ATOM 1847 O O . GLU B 1 54 ? -5.73 2.113 -18.547 1 96.12 54 GLU B O 1
ATOM 1852 N N . GLU B 1 55 ? -6.312 3.248 -16.75 1 95 55 GLU B N 1
ATOM 1853 C CA . GLU B 1 55 ? -5.992 4.555 -17.297 1 95 55 GLU B CA 1
ATOM 1854 C C . GLU B 1 55 ? -4.492 4.695 -17.547 1 95 55 GLU B C 1
ATOM 1856 O O . GLU B 1 55 ? -4.07 5.469 -18.422 1 95 55 GLU B O 1
ATOM 1861 N N . LEU B 1 56 ? -3.633 4.059 -16.75 1 94.56 56 LEU B N 1
ATOM 1862 C CA . LEU B 1 56 ? -2.184 4.164 -16.875 1 94.56 56 LEU B CA 1
ATOM 1863 C C . LEU B 1 56 ? -1.688 3.465 -18.141 1 94.56 56 LEU B C 1
ATOM 1865 O O . LEU B 1 56 ? -0.579 3.729 -18.609 1 94.56 56 LEU B O 1
ATOM 1869 N N . GLY B 1 57 ? -2.506 2.496 -18.719 1 88.12 57 GLY B N 1
ATOM 1870 C CA . GLY B 1 57 ? -2.146 1.896 -20 1 88.12 57 GLY B CA 1
ATOM 1871 C C . GLY B 1 57 ? -1.529 0.517 -19.859 1 88.12 57 GLY B C 1
ATOM 1872 O O . GLY B 1 57 ? -1.84 -0.213 -18.906 1 88.12 57 GLY B O 1
ATOM 1873 N N . GLU B 1 58 ? -0.518 0.208 -20.812 1 91.75 58 GLU B N 1
ATOM 1874 C CA . GLU B 1 58 ? -0.191 -1.197 -21.031 1 91.75 58 GLU B CA 1
ATOM 1875 C C . GLU B 1 58 ? 0.94 -1.65 -20.109 1 91.75 58 GLU B C 1
ATOM 1877 O O . GLU B 1 58 ? 1.132 -2.85 -19.891 1 91.75 58 GLU B O 1
ATOM 1882 N N . ASN B 1 59 ? 1.607 -0.674 -19.516 1 95.5 59 ASN B N 1
ATOM 1883 C CA . ASN B 1 59 ? 2.77 -1.069 -18.734 1 95.5 59 ASN B CA 1
ATOM 1884 C C . ASN B 1 59 ? 2.377 -1.435 -17.297 1 95.5 59 ASN B C 1
ATOM 1886 O O . ASN B 1 59 ? 3.213 -1.894 -16.516 1 95.5 59 ASN B O 1
ATOM 1890 N N . PHE B 1 60 ? 1.118 -1.232 -16.859 1 98.19 60 PHE B N 1
ATOM 1891 C CA . PHE B 1 60 ? 0.554 -1.716 -15.609 1 98.19 60 PHE B CA 1
ATOM 1892 C C . PHE B 1 60 ? -0.849 -2.271 -15.828 1 98.19 60 PHE B C 1
ATOM 1894 O O . PHE B 1 60 ? -1.769 -1.53 -16.188 1 98.19 60 PHE B O 1
ATOM 1901 N N . LYS B 1 61 ? -1.024 -3.568 -15.555 1 98.25 61 LYS B N 1
ATOM 1902 C CA . LYS B 1 61 ? -2.311 -4.211 -15.812 1 98.25 61 LYS B CA 1
ATOM 1903 C C . LYS B 1 61 ? -2.713 -5.117 -14.648 1 98.25 61 LYS B C 1
ATOM 1905 O O . LYS B 1 61 ? -1.86 -5.766 -14.039 1 98.25 61 LYS B O 1
ATOM 1910 N N . ILE B 1 62 ? -3.988 -5.121 -14.414 1 98.25 62 ILE B N 1
ATOM 1911 C CA . ILE B 1 62 ? -4.559 -6.02 -13.414 1 98.25 62 ILE B CA 1
ATOM 1912 C C . ILE B 1 62 ? -5.336 -7.137 -14.102 1 98.25 62 ILE B C 1
ATOM 1914 O O . ILE B 1 62 ? -6.082 -6.887 -15.055 1 98.25 62 ILE B O 1
ATOM 1918 N N . TYR B 1 63 ? -5.125 -8.336 -13.648 1 97.69 63 TYR B N 1
ATOM 1919 C CA . TYR B 1 63 ? -5.801 -9.516 -14.18 1 97.69 63 TYR B CA 1
ATOM 1920 C C . TYR B 1 63 ? -6.648 -10.188 -13.102 1 97.69 63 TYR B C 1
ATOM 1922 O O . TYR B 1 63 ? -6.203 -10.352 -11.969 1 97.69 63 TYR B O 1
ATOM 1930 N N . ARG B 1 64 ? -7.828 -10.5 -13.43 1 97.06 64 ARG B N 1
ATOM 1931 C CA . ARG B 1 64 ? -8.773 -11.273 -12.641 1 97.06 64 ARG B CA 1
ATOM 1932 C C . ARG B 1 64 ? -9.43 -12.359 -13.484 1 97.06 64 ARG B C 1
ATOM 1934 O O . ARG B 1 64 ? -9.945 -12.086 -14.57 1 97.06 64 ARG B O 1
ATOM 1941 N N . PHE B 1 65 ? -9.438 -13.539 -12.977 1 96.56 65 PHE B N 1
ATOM 1942 C CA . PHE B 1 65 ? -9.992 -14.648 -13.742 1 96.56 65 PHE B CA 1
ATOM 1943 C C . PHE B 1 65 ? -11.273 -15.164 -13.094 1 96.56 65 PHE B C 1
ATOM 1945 O O . PHE B 1 65 ? -12.031 -15.914 -13.711 1 96.56 65 PHE B O 1
ATOM 1952 N N . GLU B 1 66 ? -11.477 -14.688 -11.859 1 94.69 66 GLU B N 1
ATOM 1953 C CA . GLU B 1 66 ? -12.594 -15.234 -11.094 1 94.69 66 GLU B CA 1
ATOM 1954 C C . GLU B 1 66 ? -13.867 -14.43 -11.328 1 94.69 66 GLU B C 1
ATOM 1956 O O . GLU B 1 66 ? -13.836 -13.203 -11.398 1 94.69 66 GLU B O 1
ATOM 1961 N N . THR B 1 67 ? -14.906 -15.125 -11.453 1 92.81 67 THR B N 1
ATOM 1962 C CA . THR B 1 67 ? -16.219 -14.492 -11.5 1 92.81 67 THR B CA 1
ATOM 1963 C C . THR B 1 67 ? -16.641 -14.031 -10.109 1 92.81 67 THR B C 1
ATOM 1965 O O . THR B 1 67 ? -16.141 -14.531 -9.102 1 92.81 67 THR B O 1
ATOM 1968 N N . LYS B 1 68 ? -17.484 -13.109 -10.156 1 88.25 68 LYS B N 1
ATOM 1969 C CA . LYS B 1 68 ? -17.984 -12.602 -8.883 1 88.25 68 LYS B CA 1
ATOM 1970 C C . LYS B 1 68 ? -18.656 -13.703 -8.078 1 88.25 68 LYS B C 1
ATOM 1972 O O . LYS B 1 68 ? -19.516 -14.422 -8.594 1 88.25 68 LYS B O 1
ATOM 1977 N N . LYS B 1 69 ? -18.219 -13.742 -6.891 1 89.31 69 LYS B N 1
ATOM 1978 C CA . LYS B 1 69 ? -18.781 -14.766 -6.012 1 89.31 69 LYS B CA 1
ATOM 1979 C C . LYS B 1 69 ? -18.797 -14.289 -4.562 1 89.31 69 LYS B C 1
ATOM 1981 O O . LYS B 1 69 ? -18.203 -13.266 -4.23 1 89.31 69 LYS B O 1
ATOM 1986 N N . ASP B 1 70 ? -19.547 -15.031 -3.744 1 89.06 70 ASP B N 1
ATOM 1987 C CA . ASP B 1 70 ? -19.516 -14.836 -2.299 1 89.06 70 ASP B CA 1
ATOM 1988 C C . ASP B 1 70 ? -18.203 -15.352 -1.699 1 89.06 70 ASP B C 1
ATOM 1990 O O . ASP B 1 70 ? -17.344 -15.836 -2.422 1 89.06 70 ASP B O 1
ATOM 1994 N N . PHE B 1 71 ? -18.172 -15.188 -0.388 1 89.56 71 PHE B N 1
ATOM 1995 C CA . PHE B 1 71 ? -17.031 -15.766 0.32 1 89.56 71 PHE B CA 1
ATOM 1996 C C . PHE B 1 71 ? -16.984 -17.281 0.106 1 89.56 71 PHE B C 1
ATOM 1998 O O . PHE B 1 71 ? -18.016 -17.922 -0.066 1 89.56 71 PHE B O 1
ATOM 2005 N N . VAL B 1 72 ? -15.805 -17.75 0.141 1 92.06 72 VAL B N 1
ATOM 2006 C CA . VAL B 1 72 ? -15.547 -19.156 -0.193 1 92.06 72 VAL B CA 1
ATOM 2007 C C . VAL B 1 72 ? -16.391 -20.062 0.692 1 92.06 72 VAL B C 1
ATOM 2009 O O . VAL B 1 72 ? -16.984 -21.031 0.211 1 92.06 72 VAL B O 1
ATOM 2012 N N . TRP B 1 73 ? -16.531 -19.703 1.961 1 92.81 73 TRP B N 1
ATOM 2013 C CA . TRP B 1 73 ? -17.219 -20.578 2.906 1 92.81 73 TRP B CA 1
ATOM 2014 C C . TRP B 1 73 ? -18.734 -20.562 2.664 1 92.81 73 TRP B C 1
ATOM 2016 O O . TRP B 1 73 ? -19.453 -21.406 3.201 1 92.81 73 TRP B O 1
ATOM 2026 N N . ASN B 1 74 ? -19.172 -19.703 1.86 1 95.12 74 ASN B N 1
ATOM 2027 C CA . ASN B 1 74 ? -20.594 -19.609 1.54 1 95.12 74 ASN B CA 1
ATOM 2028 C C . ASN B 1 74 ? -20.906 -20.266 0.196 1 95.12 74 ASN B C 1
ATOM 2030 O O . ASN B 1 74 ? -22.062 -20.328 -0.216 1 95.12 74 ASN B O 1
ATOM 2034 N N . LEU B 1 75 ? -19.953 -20.812 -0.503 1 95.25 75 LEU B N 1
ATOM 2035 C CA . LEU B 1 75 ? -20.141 -21.328 -1.853 1 95.25 75 LEU B CA 1
ATOM 2036 C C . LEU B 1 75 ? -20.625 -22.781 -1.815 1 95.25 75 LEU B C 1
ATOM 2038 O O . LEU B 1 75 ? -20.219 -23.547 -0.938 1 95.25 75 LEU B O 1
ATOM 2042 N N . ASN B 1 76 ? -21.453 -23.094 -2.768 1 95.94 76 ASN B N 1
ATOM 2043 C CA . ASN B 1 76 ? -21.844 -24.484 -2.914 1 95.94 76 ASN B CA 1
ATOM 2044 C C . ASN B 1 76 ? -20.812 -25.266 -3.721 1 95.94 76 ASN B C 1
ATOM 2046 O O . ASN B 1 76 ? -19.812 -24.719 -4.172 1 95.94 76 ASN B O 1
ATOM 2050 N N . GLU B 1 77 ? -21.062 -26.516 -3.865 1 96 77 GLU B N 1
ATOM 2051 C CA . GLU B 1 77 ? -20.094 -27.406 -4.488 1 96 77 GLU B CA 1
ATOM 2052 C C . GLU B 1 77 ? -19.797 -26.984 -5.922 1 96 77 GLU B C 1
ATOM 2054 O O . GLU B 1 77 ? -18.641 -26.984 -6.344 1 96 77 GLU B O 1
ATOM 2059 N N . GLU B 1 78 ? -20.781 -26.688 -6.625 1 96.31 78 GLU B N 1
ATOM 2060 C CA . GLU B 1 78 ? -20.625 -26.266 -8.016 1 96.31 78 GLU B CA 1
ATOM 2061 C C . GLU B 1 78 ? -19.797 -24.984 -8.117 1 96.31 78 GLU B C 1
ATOM 2063 O O . GLU B 1 78 ? -18.922 -24.875 -8.977 1 96.31 78 GLU B O 1
ATOM 2068 N N . GLN B 1 79 ? -20.078 -24.078 -7.309 1 95.75 79 GLN B N 1
ATOM 2069 C CA . GLN B 1 79 ? -19.375 -22.797 -7.273 1 95.75 79 GLN B CA 1
ATOM 2070 C C . GLN B 1 79 ? -17.906 -22.984 -6.895 1 95.75 79 GLN B C 1
ATOM 2072 O O . GLN B 1 79 ? -17.031 -22.312 -7.422 1 95.75 79 GLN B O 1
ATOM 2077 N N . ILE B 1 80 ? -17.672 -23.859 -6.02 1 96.69 80 ILE B N 1
ATOM 2078 C CA . ILE B 1 80 ? -16.312 -24.156 -5.578 1 96.69 80 ILE B CA 1
ATOM 2079 C C . ILE B 1 80 ? -15.523 -24.766 -6.723 1 96.69 80 ILE B C 1
ATOM 2081 O O . ILE B 1 80 ? -14.359 -24.422 -6.941 1 96.69 80 ILE B O 1
ATOM 2085 N N . GLU B 1 81 ? -16.125 -25.656 -7.43 1 96.88 81 GLU B N 1
ATOM 2086 C CA . GLU B 1 81 ? -15.461 -26.281 -8.562 1 96.88 81 GLU B CA 1
ATOM 2087 C C . GLU B 1 81 ? -15.102 -25.25 -9.625 1 96.88 81 GLU B C 1
ATOM 2089 O O . GLU B 1 81 ? -14 -25.281 -10.188 1 96.88 81 GLU B O 1
ATOM 2094 N N . LEU B 1 82 ? -16.047 -24.406 -9.859 1 96.94 82 LEU B N 1
ATOM 2095 C CA . LEU B 1 82 ? -15.758 -23.328 -10.805 1 96.94 82 LEU B CA 1
ATOM 2096 C C . LEU B 1 82 ? -14.609 -22.453 -10.305 1 96.94 82 LEU B C 1
ATOM 2098 O O . LEU B 1 82 ? -13.719 -22.094 -11.078 1 96.94 82 LEU B O 1
ATOM 2102 N N . LEU B 1 83 ? -14.648 -22.109 -9.055 1 97.19 83 LEU B N 1
ATOM 2103 C CA . LEU B 1 83 ? -13.602 -21.297 -8.453 1 97.19 83 LEU B CA 1
ATOM 2104 C C . LEU B 1 83 ? -12.242 -21.969 -8.586 1 97.19 83 LEU B C 1
ATOM 2106 O O . LEU B 1 83 ? -11.25 -21.312 -8.93 1 97.19 83 LEU B O 1
ATOM 2110 N N . LYS B 1 84 ? -12.188 -23.219 -8.375 1 97.56 84 LYS B N 1
ATOM 2111 C CA . LYS B 1 84 ? -10.945 -23.984 -8.516 1 97.56 84 LYS B CA 1
ATOM 2112 C C . LYS B 1 84 ? -10.367 -23.828 -9.922 1 97.56 84 LYS B C 1
ATOM 2114 O O . LYS B 1 84 ? -9.164 -23.609 -10.078 1 97.56 84 LYS B O 1
ATOM 2119 N N . LYS B 1 85 ? -11.227 -23.953 -10.852 1 97.94 85 LYS B N 1
ATOM 2120 C CA . LYS B 1 85 ? -10.805 -23.828 -12.242 1 97.94 85 LYS B CA 1
ATOM 2121 C C . LYS B 1 85 ? -10.258 -22.422 -12.531 1 97.94 85 LYS B C 1
ATOM 2123 O O . LYS B 1 85 ? -9.242 -22.266 -13.211 1 97.94 85 LYS B O 1
ATOM 2128 N N . GLU B 1 86 ? -10.938 -21.484 -12.039 1 98.06 86 GLU B N 1
ATOM 2129 C CA . GLU B 1 86 ? -10.539 -20.094 -12.242 1 98.06 86 GLU B CA 1
ATOM 2130 C C . GLU B 1 86 ? -9.203 -19.797 -11.562 1 98.06 86 GLU B C 1
ATOM 2132 O O . GLU B 1 86 ? -8.367 -19.078 -12.117 1 98.06 86 GLU B O 1
ATOM 2137 N N . ILE B 1 87 ? -9.023 -20.328 -10.383 1 98.38 87 ILE B N 1
ATOM 2138 C CA . ILE B 1 87 ? -7.77 -20.172 -9.664 1 98.38 87 ILE B CA 1
ATOM 2139 C C . ILE B 1 87 ? -6.633 -20.812 -10.453 1 98.38 87 ILE B C 1
ATOM 2141 O O . ILE B 1 87 ? -5.535 -20.266 -10.539 1 98.38 87 ILE B O 1
ATOM 2145 N N . ARG B 1 88 ? -6.926 -21.953 -11.031 1 98.62 88 ARG B N 1
ATOM 2146 C CA . ARG B 1 88 ? -5.934 -22.641 -11.859 1 98.62 88 ARG B CA 1
ATOM 2147 C C . ARG B 1 88 ? -5.543 -21.781 -13.062 1 98.62 88 ARG B C 1
ATOM 2149 O O . ARG B 1 88 ? -4.375 -21.734 -13.445 1 98.62 88 ARG B O 1
ATOM 2156 N N . MET B 1 89 ? -6.508 -21.125 -13.625 1 98.62 89 MET B N 1
ATOM 2157 C CA . MET B 1 89 ? -6.219 -20.203 -14.719 1 98.62 89 MET B CA 1
ATOM 2158 C C . MET B 1 89 ? -5.254 -19.109 -14.266 1 98.62 89 MET B C 1
ATOM 2160 O O . MET B 1 89 ? -4.32 -18.766 -14.984 1 98.62 89 MET B O 1
ATOM 2164 N N . GLY B 1 90 ? -5.473 -18.578 -13.078 1 98.69 90 GLY B N 1
ATOM 2165 C CA . GLY B 1 90 ? -4.574 -17.594 -12.508 1 98.69 90 GLY B CA 1
ATOM 2166 C C . GLY B 1 90 ? -3.17 -18.125 -12.281 1 98.69 90 GLY B C 1
ATOM 2167 O O . GLY B 1 90 ? -2.188 -17.438 -12.586 1 98.69 90 GLY B O 1
ATOM 2168 N N . TYR B 1 91 ? -3.139 -19.328 -11.758 1 98.88 91 TYR B N 1
ATOM 2169 C CA . TYR B 1 91 ? -1.844 -19.953 -11.531 1 98.88 91 TYR B CA 1
ATOM 2170 C C . TYR B 1 91 ? -1.083 -20.141 -12.836 1 98.88 91 TYR B C 1
ATOM 2172 O O . TYR B 1 91 ? 0.115 -19.844 -12.906 1 98.88 91 TYR B O 1
ATOM 2180 N N . ASN B 1 92 ? -1.795 -20.562 -13.836 1 98.81 92 ASN B N 1
ATOM 2181 C CA . ASN B 1 92 ? -1.181 -20.734 -15.148 1 98.81 92 ASN B CA 1
ATOM 2182 C C . ASN B 1 92 ? -0.699 -19.406 -15.719 1 98.81 92 ASN B C 1
ATOM 2184 O O . ASN B 1 92 ? 0.348 -19.344 -16.359 1 98.81 92 ASN B O 1
ATOM 2188 N N . PHE B 1 93 ? -1.438 -18.406 -15.523 1 98.88 93 PHE B N 1
ATOM 2189 C CA . PHE B 1 93 ? -1.04 -17.062 -15.922 1 98.88 93 PHE B CA 1
ATOM 2190 C C . PHE B 1 93 ? 0.302 -16.688 -15.305 1 98.88 93 PHE B C 1
ATOM 2192 O O . PHE B 1 93 ? 1.185 -16.156 -15.992 1 98.88 93 PHE B O 1
ATOM 2199 N N . ILE B 1 94 ? 0.479 -16.969 -13.992 1 98.88 94 ILE B N 1
ATOM 2200 C CA . ILE B 1 94 ? 1.721 -16.688 -13.281 1 98.88 94 ILE B CA 1
ATOM 2201 C C . ILE B 1 94 ? 2.873 -17.453 -13.93 1 98.88 94 ILE B C 1
ATOM 2203 O O . ILE B 1 94 ? 3.916 -16.875 -14.242 1 98.88 94 ILE B O 1
ATOM 2207 N N . LEU B 1 95 ? 2.641 -18.75 -14.141 1 98.81 95 LEU B N 1
ATOM 2208 C CA . LEU B 1 95 ? 3.68 -19.578 -14.719 1 98.81 95 LEU B CA 1
ATOM 2209 C C . LEU B 1 95 ? 4.09 -19.078 -16.094 1 98.81 95 LEU B C 1
ATOM 2211 O O . LEU B 1 95 ? 5.273 -19.109 -16.453 1 98.81 95 LEU B O 1
ATOM 2215 N N . GLU B 1 96 ? 3.117 -18.641 -16.828 1 98.81 96 GLU B N 1
ATOM 2216 C CA . GLU B 1 96 ? 3.412 -18.094 -18.156 1 98.81 96 GLU B CA 1
ATOM 2217 C C . GLU B 1 96 ? 4.293 -16.859 -18.047 1 98.81 96 GLU B C 1
ATOM 2219 O O . GLU B 1 96 ? 5.176 -16.641 -18.891 1 98.81 96 GLU B O 1
ATOM 2224 N N . ARG B 1 97 ? 4.035 -15.945 -17.094 1 98.5 97 ARG B N 1
ATOM 2225 C CA . ARG B 1 97 ? 4.875 -14.766 -16.891 1 98.5 9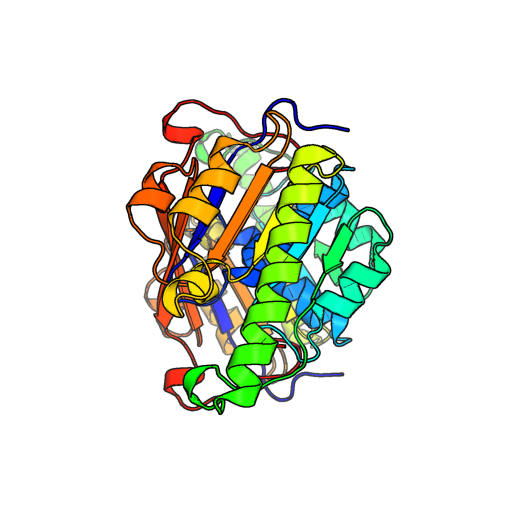7 ARG B CA 1
ATOM 2226 C C . ARG B 1 97 ? 6.316 -15.164 -16.578 1 98.5 97 ARG B C 1
ATOM 2228 O O . ARG B 1 97 ? 7.258 -14.539 -17.078 1 98.5 97 ARG B O 1
ATOM 2235 N N . LEU B 1 98 ? 6.473 -16.219 -15.727 1 98.62 98 LEU B N 1
ATOM 2236 C CA . LEU B 1 98 ? 7.805 -16.703 -15.383 1 98.62 98 LEU B CA 1
ATOM 2237 C C . LEU B 1 98 ? 8.547 -17.188 -16.625 1 98.62 98 LEU B C 1
ATOM 2239 O O . LEU B 1 98 ? 9.719 -16.875 -16.812 1 98.62 98 LEU B O 1
ATOM 2243 N N . GLU B 1 99 ? 7.828 -17.891 -17.406 1 98.44 99 GLU B N 1
ATOM 2244 C CA . GLU B 1 99 ? 8.422 -18.5 -18.594 1 98.44 99 GLU B CA 1
ATOM 2245 C C . GLU B 1 99 ? 8.805 -17.453 -19.625 1 98.44 99 GLU B C 1
ATOM 2247 O O . GLU B 1 99 ? 9.914 -17.469 -20.156 1 98.44 99 GLU B O 1
ATOM 2252 N N . LYS B 1 100 ? 7.926 -16.516 -19.875 1 98.25 100 LYS B N 1
ATOM 2253 C CA . LYS B 1 100 ? 8.117 -15.531 -20.922 1 98.25 100 LYS B CA 1
ATOM 2254 C C . LYS B 1 100 ? 9.055 -14.414 -20.469 1 98.25 100 LYS B C 1
ATOM 2256 O O . LYS B 1 100 ? 9.617 -13.688 -21.281 1 98.25 100 LYS B O 1
ATOM 2261 N N . ASN B 1 101 ? 9.172 -14.219 -19.156 1 98.12 101 ASN B N 1
ATOM 2262 C CA . ASN B 1 101 ? 9.961 -13.141 -18.562 1 98.12 101 ASN B CA 1
ATOM 2263 C C . ASN B 1 101 ? 9.594 -11.789 -19.188 1 98.12 101 ASN B C 1
ATOM 2265 O O . ASN B 1 101 ? 10.484 -11.031 -19.594 1 98.12 101 ASN B O 1
ATOM 2269 N N . ASP B 1 102 ? 8.312 -11.531 -19.266 1 97.5 102 ASP B N 1
ATOM 2270 C CA . ASP B 1 102 ? 7.816 -10.328 -19.922 1 97.5 102 ASP B CA 1
ATOM 2271 C C . ASP B 1 102 ? 7.262 -9.336 -18.906 1 97.5 102 ASP B C 1
ATOM 2273 O O . ASP B 1 102 ? 6.527 -8.414 -19.266 1 97.5 102 ASP B O 1
ATOM 2277 N N . THR B 1 103 ? 7.5 -9.594 -17.625 1 98.12 103 THR B N 1
ATOM 2278 C CA . THR B 1 103 ? 7.039 -8.773 -16.516 1 98.12 103 THR B CA 1
ATOM 2279 C C . THR B 1 103 ? 8.195 -8.438 -15.578 1 98.12 103 THR B C 1
ATOM 2281 O O . THR B 1 103 ? 9 -9.305 -15.234 1 98.12 103 THR B O 1
ATOM 2284 N N . ASP B 1 104 ? 8.336 -7.211 -15.195 1 98.69 104 ASP B N 1
ATOM 2285 C CA . ASP B 1 104 ? 9.422 -6.812 -14.297 1 98.69 104 ASP B CA 1
ATOM 2286 C C . ASP B 1 104 ? 9.008 -6.957 -12.836 1 98.69 104 ASP B C 1
ATOM 2288 O O . ASP B 1 104 ? 9.812 -7.355 -11.992 1 98.69 104 ASP B O 1
ATOM 2292 N N . VAL B 1 105 ? 7.805 -6.559 -12.531 1 98.88 105 VAL B N 1
ATOM 2293 C CA . VAL B 1 105 ? 7.223 -6.703 -11.195 1 98.88 105 VAL B CA 1
ATOM 2294 C C . VAL B 1 105 ? 5.902 -7.461 -11.289 1 98.88 105 VAL B C 1
ATOM 2296 O O . VAL B 1 105 ? 4.938 -6.969 -11.875 1 98.88 105 VAL B O 1
ATOM 2299 N N . LEU B 1 106 ? 5.859 -8.633 -10.773 1 98.94 106 LEU B N 1
ATOM 2300 C CA . LEU B 1 106 ? 4.652 -9.453 -10.75 1 98.94 106 LEU B CA 1
ATOM 2301 C C . LEU B 1 106 ? 4.023 -9.453 -9.359 1 98.94 106 LEU B C 1
ATOM 2303 O O . LEU B 1 106 ? 4.609 -9.961 -8.406 1 98.94 106 LEU B O 1
ATOM 2307 N N . ILE B 1 107 ? 2.844 -8.867 -9.25 1 98.94 107 ILE B N 1
ATOM 2308 C CA . ILE B 1 107 ? 2.102 -8.82 -7.996 1 98.94 107 ILE B CA 1
ATOM 2309 C C . ILE B 1 107 ? 1.048 -9.922 -7.977 1 98.94 107 ILE B C 1
ATOM 2311 O O . ILE B 1 107 ? 0.209 -10.008 -8.875 1 98.94 107 ILE B O 1
ATOM 2315 N N . ILE B 1 108 ? 1.105 -10.727 -7 1 98.94 108 ILE B N 1
ATOM 2316 C CA . ILE B 1 108 ? 0.159 -11.82 -6.816 1 98.94 108 ILE B CA 1
ATOM 2317 C C . ILE B 1 108 ? -0.66 -11.594 -5.551 1 98.94 108 ILE B C 1
ATOM 2319 O O . ILE B 1 108 ? -0.262 -12.008 -4.461 1 98.94 108 ILE B O 1
ATOM 2323 N N . ASP B 1 109 ? -1.757 -10.984 -5.742 1 98.81 109 ASP B N 1
ATOM 2324 C CA . ASP B 1 109 ? -2.594 -10.516 -4.641 1 98.81 109 ASP B CA 1
ATOM 2325 C C . ASP B 1 109 ? -3.494 -11.633 -4.121 1 98.81 109 ASP B C 1
ATOM 2327 O O . ASP B 1 109 ? -4.195 -12.281 -4.895 1 98.81 109 ASP B O 1
ATOM 2331 N N . GLU B 1 110 ? -3.498 -11.852 -2.775 1 98.44 110 GLU B N 1
ATOM 2332 C CA . GLU B 1 110 ? -4.336 -12.75 -1.992 1 98.44 110 GLU B CA 1
ATOM 2333 C C . GLU B 1 110 ? -4.027 -14.211 -2.307 1 98.44 110 GLU B C 1
ATOM 2335 O O . GLU B 1 110 ? -4.902 -15.07 -2.219 1 98.44 110 GLU B O 1
ATOM 2340 N N . ILE B 1 111 ? -2.805 -14.469 -2.697 1 98.81 111 ILE B N 1
ATOM 2341 C CA . ILE B 1 111 ? -2.418 -15.852 -2.971 1 98.81 111 ILE B CA 1
ATOM 2342 C C . ILE B 1 111 ? -2.418 -16.656 -1.672 1 98.81 111 ILE B C 1
ATOM 2344 O O . ILE B 1 111 ? -2.711 -17.859 -1.675 1 98.81 111 ILE B O 1
ATOM 2348 N N . MET B 1 112 ? -2.195 -16 -0.481 1 98.69 112 MET B N 1
ATOM 2349 C CA . MET B 1 112 ? -2.236 -16.719 0.791 1 98.69 112 MET B CA 1
ATOM 2350 C C . MET B 1 112 ? -3.656 -17.172 1.115 1 98.69 112 MET B C 1
ATOM 2352 O O . MET B 1 112 ? -3.854 -18.219 1.736 1 98.69 112 MET B O 1
ATOM 2356 N N . GLY B 1 113 ? -4.613 -16.328 0.665 1 97.44 113 GLY B N 1
ATOM 2357 C CA . GLY B 1 113 ? -5.996 -16.75 0.805 1 97.44 113 GLY B CA 1
ATOM 2358 C C . GLY B 1 113 ? -6.312 -18 0.008 1 97.44 113 GLY B C 1
ATOM 2359 O O . GLY B 1 113 ? -7.074 -18.859 0.463 1 97.44 113 GLY B O 1
ATOM 2360 N N . VAL B 1 114 ? -5.762 -18.094 -1.129 1 98.12 114 VAL B N 1
ATOM 2361 C CA . VAL B 1 114 ? -5.922 -19.266 -1.989 1 98.12 114 VAL B CA 1
ATOM 2362 C C . VAL B 1 114 ? -5.336 -20.5 -1.304 1 98.12 114 VAL B C 1
ATOM 2364 O O . VAL B 1 114 ? -5.941 -21.578 -1.32 1 98.12 114 VAL B O 1
ATOM 2367 N N . LEU B 1 115 ? -4.18 -20.344 -0.646 1 98.25 115 LEU B N 1
ATOM 2368 C CA . LEU B 1 115 ? -3.533 -21.422 0.093 1 98.25 115 LEU B CA 1
ATOM 2369 C C . LEU B 1 115 ? -4.398 -21.875 1.266 1 98.25 115 LEU B C 1
ATOM 2371 O O . LEU B 1 115 ? -4.57 -23.078 1.492 1 98.25 115 LEU B O 1
ATOM 2375 N N . LYS B 1 116 ? -4.883 -20.953 1.971 1 96.69 116 LYS B N 1
ATOM 2376 C CA . LYS B 1 116 ? -5.699 -21.234 3.148 1 96.69 116 LYS B CA 1
ATOM 2377 C C . LYS B 1 116 ? -6.906 -22.094 2.787 1 96.69 116 LYS B C 1
ATOM 2379 O O . LYS B 1 116 ? -7.301 -22.969 3.553 1 96.69 116 LYS B O 1
ATOM 2384 N N . ASN B 1 117 ? -7.453 -21.859 1.617 1 96.12 117 ASN B N 1
ATOM 2385 C CA . ASN B 1 117 ? -8.641 -22.578 1.173 1 96.12 117 ASN B CA 1
ATOM 2386 C C . ASN B 1 117 ? -8.273 -23.828 0.388 1 96.12 117 ASN B C 1
ATOM 2388 O O . ASN B 1 117 ? -9.148 -24.5 -0.163 1 96.12 117 ASN B O 1
ATOM 2392 N N . LYS B 1 118 ? -6.941 -24.094 0.223 1 96.31 118 LYS B N 1
ATOM 2393 C CA . LYS B 1 118 ? -6.391 -25.328 -0.335 1 96.31 118 LYS B CA 1
ATOM 2394 C C . LYS B 1 118 ? -6.656 -25.422 -1.834 1 96.31 118 LYS B C 1
ATOM 2396 O O . LYS B 1 118 ? -6.852 -26.516 -2.369 1 96.31 118 LYS B O 1
ATOM 2401 N N . PHE B 1 119 ? -6.793 -24.234 -2.43 1 97.81 119 PHE B N 1
ATOM 2402 C CA . PHE B 1 119 ? -6.949 -24.219 -3.881 1 97.81 119 PHE B CA 1
ATOM 2403 C C . PHE B 1 119 ? -5.598 -24.359 -4.57 1 97.81 119 PHE B C 1
ATOM 2405 O O . PHE B 1 119 ? -5.527 -24.734 -5.738 1 97.81 119 PHE B O 1
ATOM 2412 N N . LEU B 1 120 ? -4.539 -24.016 -3.961 1 98.44 120 LEU B N 1
ATOM 2413 C CA . LEU B 1 120 ? -3.146 -24.25 -4.332 1 98.44 120 LEU B CA 1
ATOM 2414 C C . LEU B 1 120 ? -2.373 -24.859 -3.17 1 98.44 120 LEU B C 1
ATOM 2416 O O . LEU B 1 120 ? -2.752 -24.703 -2.008 1 98.44 120 LEU B O 1
ATOM 2420 N N . THR B 1 121 ? -1.299 -25.547 -3.482 1 98.31 121 THR B N 1
ATOM 2421 C CA . THR B 1 121 ? -0.445 -26.125 -2.443 1 98.31 121 THR B CA 1
ATOM 2422 C C . THR B 1 121 ? 0.729 -25.188 -2.145 1 98.31 121 THR B C 1
ATOM 2424 O O . THR B 1 121 ? 1.049 -24.312 -2.941 1 98.31 121 THR B O 1
ATOM 2427 N N . GLU B 1 122 ? 1.32 -25.344 -0.992 1 98.44 122 GLU B N 1
ATOM 2428 C CA . GLU B 1 122 ? 2.529 -24.594 -0.659 1 98.44 122 GLU B CA 1
ATOM 2429 C C . GLU B 1 122 ? 3.625 -24.828 -1.695 1 98.44 122 GLU B C 1
ATOM 2431 O O . GLU B 1 122 ? 4.355 -23.891 -2.053 1 98.44 122 GLU B O 1
ATOM 2436 N N . GLU B 1 123 ? 3.691 -26.062 -2.154 1 98.5 123 GLU B N 1
ATOM 2437 C CA . GLU B 1 123 ? 4.707 -26.422 -3.141 1 98.5 123 GLU B CA 1
ATOM 2438 C C . GLU B 1 123 ? 4.531 -25.609 -4.43 1 98.5 123 GLU B C 1
ATOM 2440 O O . GLU B 1 123 ? 5.512 -25.219 -5.059 1 98.5 123 GLU B O 1
ATOM 2445 N N . GLU B 1 124 ? 3.312 -25.438 -4.781 1 98.75 124 GLU B N 1
ATOM 2446 C CA . GLU B 1 124 ? 3.037 -24.672 -5.996 1 98.75 124 GLU B CA 1
ATOM 2447 C C . GLU B 1 124 ? 3.486 -23.219 -5.848 1 98.75 124 GLU B C 1
ATOM 2449 O O . GLU B 1 124 ? 4.008 -22.625 -6.793 1 98.75 124 GLU B O 1
ATOM 2454 N N . VAL B 1 125 ? 3.287 -22.609 -4.699 1 98.88 125 VAL B N 1
ATOM 2455 C CA . VAL B 1 125 ? 3.715 -21.234 -4.449 1 98.88 125 VAL B CA 1
ATOM 2456 C C . VAL B 1 125 ? 5.238 -21.172 -4.367 1 98.88 125 VAL B C 1
ATOM 2458 O O . VAL B 1 125 ? 5.859 -20.266 -4.914 1 98.88 125 VAL B O 1
ATOM 2461 N N . LEU B 1 126 ? 5.855 -22.172 -3.699 1 98.81 126 LEU B N 1
ATOM 2462 C CA . LEU B 1 126 ? 7.309 -22.25 -3.623 1 98.81 126 LEU B CA 1
ATOM 2463 C C . LEU B 1 126 ? 7.922 -22.391 -5.012 1 98.81 126 LEU B C 1
ATOM 2465 O O . LEU B 1 126 ? 8.992 -21.844 -5.281 1 98.81 126 LEU B O 1
ATOM 2469 N N . TYR B 1 127 ? 7.23 -23.125 -5.855 1 98.81 127 TYR B N 1
ATOM 2470 C CA . TYR B 1 127 ? 7.688 -23.281 -7.234 1 98.81 127 TYR B CA 1
ATOM 2471 C C . TYR B 1 127 ? 7.805 -21.922 -7.918 1 98.81 127 TYR B C 1
ATOM 2473 O O . TYR B 1 127 ? 8.773 -21.656 -8.625 1 98.81 127 TYR B O 1
ATOM 2481 N N . ILE B 1 128 ? 6.836 -21.031 -7.727 1 98.88 128 ILE B N 1
ATOM 2482 C CA . ILE B 1 128 ? 6.852 -19.688 -8.289 1 98.88 128 ILE B CA 1
ATOM 2483 C C . ILE B 1 128 ? 8.102 -18.938 -7.832 1 98.88 128 ILE B C 1
ATOM 2485 O O . ILE B 1 128 ? 8.82 -18.359 -8.648 1 98.88 128 ILE B O 1
ATOM 2489 N N . ILE B 1 129 ? 8.414 -18.984 -6.543 1 98.81 129 ILE B N 1
ATOM 2490 C CA . ILE B 1 129 ? 9.531 -18.266 -5.938 1 98.81 129 ILE B CA 1
ATOM 2491 C C . ILE B 1 129 ? 10.852 -18.828 -6.477 1 98.81 129 ILE B C 1
ATOM 2493 O O . ILE B 1 129 ? 11.742 -18.062 -6.852 1 98.81 129 ILE B O 1
ATOM 2497 N N . GLU B 1 130 ? 10.914 -20.078 -6.609 1 98.44 130 GLU B N 1
ATOM 2498 C CA . GLU B 1 130 ? 12.164 -20.75 -6.941 1 98.44 130 GLU B CA 1
ATOM 2499 C C . GLU B 1 130 ? 12.469 -20.641 -8.438 1 98.44 130 GLU B C 1
ATOM 2501 O O . GLU B 1 130 ? 13.625 -20.781 -8.852 1 98.44 130 GLU B O 1
ATOM 2506 N N . ASN B 1 131 ? 11.445 -20.406 -9.242 1 98.5 131 ASN B N 1
ATOM 2507 C CA . ASN B 1 131 ? 11.648 -20.422 -10.688 1 98.5 131 ASN B CA 1
ATOM 2508 C C . ASN B 1 131 ? 11.469 -19.031 -11.297 1 98.5 131 ASN B C 1
ATOM 2510 O O . ASN B 1 131 ? 11.445 -18.891 -12.523 1 98.5 131 ASN B O 1
ATOM 2514 N N . LYS B 1 132 ? 11.266 -18.031 -10.453 1 98.31 132 LYS B N 1
ATOM 2515 C CA . LYS B 1 132 ? 11.148 -16.688 -11.016 1 98.31 132 LYS B CA 1
ATOM 2516 C C . LYS B 1 132 ? 12.438 -16.281 -11.727 1 98.31 132 LYS B C 1
ATOM 2518 O O . LYS B 1 132 ? 13.531 -16.609 -11.281 1 98.31 132 LYS B O 1
ATOM 2523 N N . PRO B 1 133 ? 12.336 -15.547 -12.867 1 98.25 133 PRO B N 1
ATOM 2524 C CA . PRO B 1 133 ? 13.539 -14.961 -13.477 1 98.25 133 PRO B CA 1
ATOM 2525 C C . PRO B 1 133 ? 14.297 -14.047 -12.523 1 98.25 133 PRO B C 1
ATOM 2527 O O . PRO B 1 133 ? 13.68 -13.383 -11.68 1 98.25 133 PRO B O 1
ATOM 2530 N N . GLU B 1 134 ? 15.633 -13.969 -12.656 1 97.62 134 GLU B N 1
ATOM 2531 C CA . GLU B 1 134 ? 16.5 -13.188 -11.781 1 97.62 134 GLU B CA 1
ATOM 2532 C C . GLU B 1 134 ? 16.094 -11.719 -11.773 1 97.62 134 GLU B C 1
ATOM 2534 O O . GLU B 1 134 ? 16.203 -11.039 -10.742 1 97.62 134 GLU B O 1
ATOM 2539 N N . ASN B 1 135 ? 15.594 -11.289 -12.875 1 98.06 135 ASN B N 1
ATOM 2540 C CA . ASN B 1 135 ? 15.312 -9.867 -13.031 1 98.06 135 ASN B CA 1
ATOM 2541 C C . ASN B 1 135 ? 13.852 -9.547 -12.742 1 98.06 135 ASN B C 1
ATOM 2543 O O . ASN B 1 135 ? 13.375 -8.461 -13.062 1 98.06 135 ASN B O 1
ATOM 2547 N N . MET B 1 136 ? 13.07 -10.453 -12.164 1 98.62 136 MET B N 1
ATOM 2548 C CA . MET B 1 136 ? 11.656 -10.25 -11.875 1 98.62 136 MET B CA 1
ATOM 2549 C C . MET B 1 136 ? 11.422 -10.117 -10.367 1 98.62 136 MET B C 1
ATOM 2551 O O . MET B 1 136 ? 11.883 -10.953 -9.594 1 98.62 136 MET B O 1
ATOM 2555 N N . GLU B 1 137 ? 10.812 -9.039 -9.961 1 98.81 137 GLU B N 1
ATOM 2556 C CA . GLU B 1 137 ? 10.336 -8.875 -8.586 1 98.81 137 GLU B CA 1
ATOM 2557 C C . GLU B 1 137 ? 8.961 -9.508 -8.398 1 98.81 137 GLU B C 1
ATOM 2559 O O . GLU B 1 137 ? 8.07 -9.336 -9.242 1 98.81 137 GLU B O 1
ATOM 2564 N N . ILE B 1 138 ? 8.789 -10.266 -7.348 1 98.94 138 ILE B N 1
ATOM 2565 C CA . ILE B 1 138 ? 7.484 -10.836 -7.031 1 98.94 138 ILE B CA 1
ATOM 2566 C C . ILE B 1 138 ? 6.98 -10.266 -5.707 1 98.94 138 ILE B C 1
ATOM 2568 O O . ILE B 1 138 ? 7.727 -10.203 -4.727 1 98.94 138 ILE B O 1
ATOM 2572 N N . ILE B 1 139 ? 5.762 -9.82 -5.691 1 98.94 139 ILE B N 1
ATOM 2573 C CA . ILE B 1 139 ? 5.098 -9.336 -4.484 1 98.94 139 ILE B CA 1
ATOM 2574 C C . ILE B 1 139 ? 3.842 -10.164 -4.219 1 98.94 139 ILE B C 1
ATOM 2576 O O . ILE B 1 139 ? 2.951 -10.242 -5.066 1 98.94 139 ILE B O 1
ATOM 2580 N N . MET B 1 140 ? 3.756 -10.75 -3.076 1 98.94 140 MET B N 1
ATOM 2581 C CA . MET B 1 140 ? 2.609 -11.578 -2.707 1 98.94 140 MET B CA 1
ATOM 2582 C C . MET B 1 140 ? 1.904 -11.008 -1.479 1 98.94 140 MET B C 1
ATOM 2584 O O . MET B 1 140 ? 2.549 -10.445 -0.593 1 98.94 140 MET B O 1
ATOM 2588 N N . THR B 1 141 ? 0.611 -11.156 -1.469 1 98.94 141 THR B N 1
ATOM 2589 C CA . THR B 1 141 ? -0.126 -10.664 -0.312 1 98.94 141 THR B CA 1
ATOM 2590 C C . THR B 1 141 ? -1.076 -11.734 0.221 1 98.94 141 THR B C 1
ATOM 2592 O O . THR B 1 141 ? -1.347 -12.727 -0.46 1 98.94 141 THR B O 1
ATOM 2595 N N . GLY B 1 142 ? -1.595 -11.477 1.398 1 98.62 142 GLY B N 1
ATOM 2596 C CA . GLY B 1 142 ? -2.629 -12.281 2.021 1 98.62 142 GLY B CA 1
ATOM 2597 C C . GLY B 1 142 ? -2.365 -12.562 3.49 1 98.62 142 GLY B C 1
ATOM 2598 O O . GLY B 1 142 ? -1.258 -12.336 3.98 1 98.62 142 GLY B O 1
ATOM 2599 N N . ARG B 1 143 ? -3.34 -13.125 4.137 1 98.06 143 ARG B N 1
ATOM 2600 C CA . ARG B 1 143 ? -3.23 -13.406 5.566 1 98.06 143 ARG B CA 1
ATOM 2601 C C . ARG B 1 143 ? -2.547 -14.742 5.812 1 98.06 143 ARG B C 1
ATOM 2603 O O . ARG B 1 143 ? -2.588 -15.633 4.957 1 98.06 143 ARG B O 1
ATOM 2610 N N . ASN B 1 144 ? -1.843 -14.859 6.93 1 97.38 144 ASN B N 1
ATOM 2611 C CA . ASN B 1 144 ? -1.339 -16.125 7.461 1 97.38 144 ASN B CA 1
ATOM 2612 C C . ASN B 1 144 ? -0.395 -16.812 6.473 1 97.38 144 ASN B C 1
ATOM 2614 O O . ASN B 1 144 ? -0.583 -17.984 6.137 1 97.38 144 ASN B O 1
ATOM 2618 N N . VAL B 1 145 ? 0.599 -16.109 6.133 1 98.62 145 VAL B N 1
ATOM 2619 C CA . VAL B 1 145 ? 1.599 -16.703 5.254 1 98.62 145 VAL B CA 1
ATOM 2620 C C . VAL B 1 145 ? 2.229 -17.922 5.938 1 98.62 145 VAL B C 1
ATOM 2622 O O . VAL B 1 145 ? 2.623 -17.844 7.102 1 98.62 145 VAL B O 1
ATOM 2625 N N . PRO B 1 146 ? 2.303 -19.078 5.258 1 98.31 146 PRO B N 1
ATOM 2626 C CA . PRO B 1 146 ? 3.004 -20.234 5.828 1 98.31 146 PRO B CA 1
ATOM 2627 C C . PRO B 1 146 ? 4.488 -19.969 6.059 1 98.31 146 PRO B C 1
ATOM 2629 O O . PRO B 1 146 ? 5.121 -19.25 5.27 1 98.31 146 PRO B O 1
ATOM 2632 N N . ASP B 1 147 ? 5.074 -20.578 7.059 1 98.19 147 ASP B N 1
ATOM 2633 C CA . ASP B 1 147 ? 6.465 -20.375 7.445 1 98.19 147 ASP B CA 1
ATOM 2634 C C . ASP B 1 147 ? 7.414 -20.719 6.301 1 98.19 147 ASP B C 1
ATOM 2636 O O . ASP B 1 147 ? 8.367 -19.984 6.035 1 98.19 147 ASP B O 1
ATOM 2640 N N . LYS B 1 148 ? 7.094 -21.797 5.641 1 98.19 148 LYS B N 1
ATOM 2641 C CA . LYS B 1 148 ? 7.965 -22.266 4.566 1 98.19 148 LYS B CA 1
ATOM 2642 C C . LYS B 1 148 ? 8.078 -21.219 3.453 1 98.19 148 LYS B C 1
ATOM 2644 O O . LYS B 1 148 ? 9.141 -21.062 2.85 1 98.19 148 LYS B O 1
ATOM 2649 N N . ILE B 1 149 ? 7.004 -20.578 3.209 1 98.69 149 ILE B N 1
ATOM 2650 C CA . ILE B 1 149 ? 6.977 -19.562 2.16 1 98.69 149 ILE B CA 1
ATOM 2651 C C . ILE B 1 149 ? 7.652 -18.281 2.658 1 98.69 149 ILE B C 1
ATOM 2653 O O . ILE B 1 149 ? 8.469 -17.688 1.949 1 98.69 149 ILE B O 1
ATOM 2657 N N . ALA B 1 150 ? 7.367 -17.844 3.875 1 98.75 150 ALA B N 1
ATOM 2658 C CA . ALA B 1 150 ? 7.992 -16.672 4.473 1 98.75 150 ALA B CA 1
ATOM 2659 C C . ALA B 1 150 ? 9.508 -16.812 4.504 1 98.75 150 ALA B C 1
ATOM 2661 O O . ALA B 1 150 ? 10.234 -15.836 4.289 1 98.75 150 ALA B O 1
ATOM 2662 N N . GLU B 1 151 ? 9.969 -18 4.766 1 98.31 151 GLU B N 1
ATOM 2663 C CA . GLU B 1 151 ? 11.398 -18.266 4.863 1 98.31 151 GLU B CA 1
ATOM 2664 C C . GLU B 1 151 ? 12.094 -18.016 3.527 1 98.31 151 GLU B C 1
ATOM 2666 O O . GLU B 1 151 ? 13.258 -17.609 3.49 1 98.31 151 GLU B O 1
ATOM 2671 N N . LYS B 1 152 ? 11.406 -18.266 2.453 1 98.38 152 LYS B N 1
ATOM 2672 C CA . LYS B 1 152 ? 12 -18.156 1.123 1 98.38 152 LYS B CA 1
ATOM 2673 C C . LYS B 1 152 ? 11.945 -16.703 0.628 1 98.38 152 LYS B C 1
ATOM 2675 O O . LYS B 1 152 ? 12.633 -16.359 -0.331 1 98.38 152 LYS B O 1
ATOM 2680 N N . ALA B 1 153 ? 11.102 -15.906 1.197 1 98.62 153 ALA B N 1
ATOM 2681 C CA . ALA B 1 153 ? 10.953 -14.516 0.774 1 98.62 153 ALA B CA 1
ATOM 2682 C C . ALA B 1 153 ? 12.156 -13.68 1.208 1 98.62 153 ALA B C 1
ATOM 2684 O O . ALA B 1 153 ? 12.859 -14.039 2.16 1 98.62 153 ALA B O 1
ATOM 2685 N N . ASP B 1 154 ? 12.383 -12.594 0.542 1 98.62 154 ASP B N 1
ATOM 2686 C CA . ASP B 1 154 ? 13.477 -11.68 0.87 1 98.62 154 ASP B CA 1
ATOM 2687 C C . ASP B 1 154 ? 13.008 -10.578 1.817 1 98.62 154 ASP B C 1
ATOM 2689 O O . ASP B 1 154 ? 13.812 -9.977 2.527 1 98.62 154 ASP B O 1
ATOM 2693 N N . LEU B 1 155 ? 11.781 -10.297 1.789 1 98.81 155 LEU B N 1
ATOM 2694 C CA . LEU B 1 155 ? 11.148 -9.273 2.615 1 98.81 155 LEU B CA 1
ATOM 2695 C C . LEU B 1 155 ? 9.75 -9.719 3.043 1 98.81 155 LEU B C 1
ATOM 2697 O O . LEU B 1 155 ? 8.969 -10.203 2.221 1 98.81 155 LEU B O 1
ATOM 2701 N N . VAL B 1 156 ? 9.469 -9.648 4.324 1 98.88 156 VAL B N 1
ATOM 2702 C CA . VAL B 1 156 ? 8.148 -9.945 4.867 1 98.88 156 VAL B CA 1
ATOM 2703 C C . VAL B 1 156 ? 7.719 -8.836 5.824 1 98.88 156 VAL B C 1
ATOM 2705 O O . VAL B 1 156 ? 8.422 -8.539 6.793 1 98.88 156 VAL B O 1
ATOM 2708 N N . THR B 1 157 ? 6.66 -8.234 5.492 1 98.88 157 THR B N 1
ATOM 2709 C CA . THR B 1 157 ? 6.031 -7.277 6.391 1 98.88 157 THR B CA 1
ATOM 2710 C C . THR B 1 157 ? 4.699 -7.812 6.906 1 98.88 157 THR B C 1
ATOM 2712 O O . THR B 1 157 ? 3.857 -8.266 6.125 1 98.88 157 THR B O 1
ATOM 2715 N N . GLU B 1 158 ? 4.508 -7.773 8.18 1 98.88 158 GLU B N 1
ATOM 2716 C CA . GLU B 1 158 ? 3.213 -8.102 8.766 1 98.88 158 GLU B CA 1
ATOM 2717 C C . GLU B 1 158 ? 2.398 -6.84 9.039 1 98.88 158 GLU B C 1
ATOM 2719 O O . GLU B 1 158 ? 2.807 -5.988 9.836 1 98.88 158 GLU B O 1
ATOM 2724 N N . MET B 1 159 ? 1.312 -6.719 8.367 1 98.69 159 MET B N 1
ATOM 2725 C CA . MET B 1 159 ? 0.338 -5.676 8.68 1 98.69 159 MET B CA 1
ATOM 2726 C C . MET B 1 159 ? -0.553 -6.09 9.844 1 98.69 159 MET B C 1
ATOM 2728 O O . MET B 1 159 ? -1.568 -6.762 9.648 1 98.69 159 MET B O 1
ATOM 2732 N N . LYS B 1 160 ? -0.189 -5.617 10.992 1 98.56 160 LYS B N 1
ATOM 2733 C CA . LYS B 1 160 ? -0.887 -5.988 12.219 1 98.56 160 LYS B CA 1
ATOM 2734 C C . LYS B 1 160 ? -2.053 -5.039 12.492 1 98.56 160 LYS B C 1
ATOM 2736 O O . LYS B 1 160 ? -1.883 -3.82 12.484 1 98.56 160 LYS B O 1
ATOM 2741 N N . MET B 1 161 ? -3.164 -5.586 12.766 1 98.44 161 MET B N 1
ATOM 2742 C CA . MET B 1 161 ? -4.328 -4.777 13.117 1 98.44 161 MET B CA 1
ATOM 2743 C C . MET B 1 161 ? -4.246 -4.289 14.555 1 98.44 161 MET B C 1
ATOM 2745 O O . MET B 1 161 ? -4.41 -5.074 15.492 1 98.44 161 MET B O 1
ATOM 2749 N N . ILE B 1 162 ? -4.008 -3.08 14.758 1 98.44 162 ILE B N 1
ATOM 2750 C CA . ILE B 1 162 ? -4.004 -2.482 16.094 1 98.44 162 ILE B CA 1
ATOM 2751 C C . ILE B 1 162 ? -5.398 -1.96 16.422 1 98.44 162 ILE B C 1
ATOM 2753 O O . ILE B 1 162 ? -5.879 -2.123 17.547 1 98.44 162 ILE B O 1
ATOM 2757 N N . LYS B 1 163 ? -5.984 -1.26 15.438 1 96.75 163 LYS B N 1
ATOM 2758 C CA . LYS B 1 163 ? -7.316 -0.665 15.5 1 96.75 163 LYS B CA 1
ATOM 2759 C C . LYS B 1 163 ? -7.988 -0.671 14.125 1 96.75 163 LYS B C 1
ATOM 2761 O O . LYS B 1 163 ? -7.336 -0.413 13.117 1 96.75 163 LYS B O 1
ATOM 2766 N N . HIS B 1 164 ? -9.32 -0.987 14.078 1 97.25 164 HIS B N 1
ATOM 2767 C CA . HIS B 1 164 ? -10.078 -0.934 12.836 1 97.25 164 HIS B CA 1
ATOM 2768 C C . HIS B 1 164 ? -11.523 -0.516 13.094 1 97.25 164 HIS B C 1
ATOM 2770 O O . HIS B 1 164 ? -12.172 -1.037 14.008 1 97.25 164 HIS B O 1
ATOM 2776 N N . TYR B 1 165 ? -11.969 0.275 12.25 1 95.44 165 TYR B N 1
ATOM 2777 C CA . TYR B 1 165 ? -13.289 0.859 12.484 1 95.44 165 TYR B CA 1
ATOM 2778 C C . TYR B 1 165 ? -14.391 -0.169 12.258 1 95.44 165 TYR B C 1
ATOM 2780 O O . TYR B 1 165 ? -15.539 0.053 12.641 1 95.44 165 TYR B O 1
ATOM 2788 N N . TYR B 1 166 ? -14.086 -1.315 11.633 1 93.19 166 TYR B N 1
ATOM 2789 C CA . TYR B 1 166 ? -15.086 -2.371 11.539 1 93.19 166 TYR B CA 1
ATOM 2790 C C . TYR B 1 166 ? -15.477 -2.879 12.922 1 93.19 166 TYR B C 1
ATOM 2792 O O . TYR B 1 166 ? -16.594 -3.371 13.117 1 93.19 166 TYR B O 1
ATOM 2800 N N . GLU B 1 167 ? -14.555 -2.775 13.875 1 93.62 167 GLU B N 1
ATOM 2801 C CA . GLU B 1 167 ? -14.844 -3.178 15.25 1 93.62 167 GLU B CA 1
ATOM 2802 C C . GLU B 1 167 ? -15.953 -2.324 15.852 1 93.62 167 GLU B C 1
ATOM 2804 O O . GLU B 1 167 ? -16.578 -2.723 16.844 1 93.62 167 GLU B O 1
ATOM 2809 N N . LYS B 1 168 ? -16.219 -1.218 15.273 1 94.62 168 LYS B N 1
ATOM 2810 C CA . LYS B 1 168 ? -17.281 -0.314 15.719 1 94.62 168 LYS B CA 1
ATOM 2811 C C . LYS B 1 168 ? -18.5 -0.405 14.812 1 94.62 168 LYS B C 1
ATOM 2813 O O . LYS B 1 168 ? -19.375 0.464 14.852 1 94.62 168 LYS B O 1
ATOM 2818 N N . GLY B 1 169 ? -18.484 -1.354 13.852 1 94.75 169 GLY B N 1
ATOM 2819 C CA . GLY B 1 169 ? -19.641 -1.636 13.023 1 94.75 169 GLY B CA 1
ATOM 2820 C C . GLY B 1 169 ? -19.656 -0.828 11.734 1 94.75 169 GLY B C 1
ATOM 2821 O O . GLY B 1 169 ? -20.688 -0.76 11.055 1 94.75 169 GLY B O 1
ATOM 2822 N N . ILE B 1 170 ? -18.641 -0.125 11.422 1 94.31 170 ILE B N 1
ATOM 2823 C CA . ILE B 1 170 ? -18.578 0.641 10.18 1 94.31 170 ILE B CA 1
ATOM 2824 C C . ILE B 1 170 ? -18.344 -0.302 9.008 1 94.31 170 ILE B C 1
ATOM 2826 O O . ILE B 1 170 ? -17.328 -1.011 8.969 1 94.31 170 ILE B O 1
ATOM 2830 N N . PRO B 1 171 ? -19.172 -0.326 8.047 1 92.81 171 PRO B N 1
ATOM 2831 C CA . PRO B 1 171 ? -19.031 -1.235 6.91 1 92.81 171 PRO B CA 1
ATOM 2832 C C . PRO B 1 171 ? -18.016 -0.727 5.879 1 92.81 171 PRO B C 1
ATOM 2834 O O . PRO B 1 171 ? -17.469 0.367 6.035 1 92.81 171 PRO B O 1
ATOM 2837 N N . SER B 1 172 ? -17.875 -1.548 4.855 1 93.62 172 SER B N 1
ATOM 2838 C CA . SER B 1 172 ? -17.016 -1.135 3.752 1 93.62 172 SER B CA 1
ATOM 2839 C C . SER B 1 172 ? -17.562 0.113 3.062 1 93.62 172 SER B C 1
ATOM 2841 O O . SER B 1 172 ? -18.766 0.238 2.855 1 93.62 172 SER B O 1
ATOM 2843 N N . ARG B 1 173 ? -16.703 0.975 2.773 1 95.88 173 ARG B N 1
ATOM 2844 C CA . ARG B 1 173 ? -17.062 2.27 2.205 1 95.88 173 ARG B CA 1
ATOM 2845 C C . ARG B 1 173 ? -16.5 2.428 0.799 1 95.88 173 ARG B C 1
ATOM 2847 O O . ARG B 1 173 ? -15.328 2.123 0.557 1 95.88 173 ARG B O 1
ATOM 2854 N N . LYS B 1 174 ? -17.266 2.953 -0.171 1 94.81 174 LYS B N 1
ATOM 2855 C CA . LYS B 1 174 ? -16.828 3.23 -1.532 1 94.81 174 LYS B CA 1
ATOM 2856 C C . LYS B 1 174 ? -15.703 4.27 -1.542 1 94.81 174 LYS B C 1
ATOM 2858 O O . LYS B 1 174 ? -15.797 5.297 -0.868 1 94.81 174 LYS B O 1
ATOM 2863 N N . GLY B 1 175 ? -14.57 4.027 -2.281 1 95.38 175 GLY B N 1
ATOM 2864 C CA . GLY B 1 175 ? -13.43 4.93 -2.342 1 95.38 175 GLY B CA 1
ATOM 2865 C C . GLY B 1 175 ? -12.344 4.594 -1.334 1 95.38 175 GLY B C 1
ATOM 2866 O O . GLY B 1 175 ? -11.195 5.008 -1.491 1 95.38 175 GLY B O 1
ATOM 2867 N N . ILE B 1 176 ? -12.773 3.795 -0.291 1 97.19 176 ILE B N 1
ATOM 2868 C CA . ILE B 1 176 ? -11.828 3.467 0.767 1 97.19 176 ILE B CA 1
ATOM 2869 C C . ILE B 1 176 ? -11.547 1.965 0.76 1 97.19 176 ILE B C 1
ATOM 2871 O O . ILE B 1 176 ? -10.391 1.544 0.633 1 97.19 176 ILE B O 1
ATOM 2875 N N . GLU B 1 177 ? -12.641 1.165 0.788 1 95.69 177 GLU B N 1
ATOM 2876 C CA . GLU B 1 177 ? -12.438 -0.28 0.776 1 95.69 177 GLU B CA 1
ATOM 2877 C C . GLU B 1 177 ? -12.562 -0.844 -0.636 1 95.69 177 GLU B C 1
ATOM 2879 O O . GLU B 1 177 ? -12.062 -1.934 -0.923 1 95.69 177 GLU B O 1
ATOM 2884 N N . PHE B 1 178 ? -13.367 -0.172 -1.412 1 94.62 178 PHE B N 1
ATOM 2885 C CA . PHE B 1 178 ? -13.5 -0.616 -2.795 1 94.62 178 PHE B CA 1
ATOM 2886 C C . PHE B 1 178 ? -13.672 0.573 -3.732 1 94.62 178 PHE B C 1
ATOM 2888 O O . PHE B 1 178 ? -14.062 1.659 -3.301 1 94.62 178 PHE B O 1
#

Secondary structure (DSSP, 8-state):
---SS--EEEEESSSS-HHHHHHHHHHHHHHTT--EEEEESS--S--HHHHHHHHH-TTEEEE--PPP---GGG--HHHHHHHHHHHHHHHHHHHHHHHHT--SEEEEETHHHHHHTTSS-HHHHHHHHHHS-TT-EEEEE-SS--HHHHHH-SEEEEEEEEE-GGGGT----TTTT-/---SS--EEEEESSSS-HHHHHHHHHHHHHHTT--EEEEESS--S--HHHHHHHHH-TTEEEE--PPP---GGG--HHHHHHHHHHHHHHHHHHHHHHHHT--SEEEEETHHHHHHTTSS-HHHHHHHHHHS-TT-EEEEE-SS--HHHHHH-SEEEEEEEEE-GGGGT----TTTT-

Foldseek 3Di:
DFAPFAFEEEEAADAPDFVVVLVVVVVVCVVVVFQEEEEAAPDADDADVQVVQVVSDGSYHYDAQDHDDDPPVPDDPVNNVSSLVSVVVSLVVLVVCQVVVPGQEYEYEAVVVCCVVPSDDPVSVVCSNVRHDRRHYYYYYHYDDDPVNVVSGPYYDYNYDPDDCVVVVDDDDHPPND/DFAPFAFEEEEAADAPDFVVVLVVVVVVCVVVVFQEEEEAAPDADDADVQVVQVVSPGSYHYDAQDHDDDPPVPDDPVNNVSSLVSVVVSLVVLVVCQVVVPGQEYEYEAVVVCCVVPSDDPVSVVCSLVRHDRRHYYYYYHYDDDPVNVVSGPYYDYNYDPDDCVVVVDDDDHPPND

Radius of gyration: 20.01 Å; Cα contacts (8 Å, |Δi|>4): 765; chains: 2; bounding box: 46×54×43 Å

Sequence (356 aa):
MKLEKGLVQIYTGNGKGKTTAAIGQGIRAYGNGLKVKMLQFLKGGYTGELKTIEELGENFKIYRFETKKDFVWNLNEEQIELLKKEIRMGYNFILERLEKNDTDVLIIDEIMGVLKNKFLTEEEVLYIIENKPENMEIIMTGRNVPDKIAEKADLVTEMKMIKHYYEKGIPSRKGIEFMKLEKGLVQIYTGNGKGKTTAAIGQGIRAYGNGLKVKMLQFLKGGYTGELKTIEELGENFKIYRFETKKDFVWNLNEEQIELLKKEIRMGYNFILERLEKNDTDVLIIDEIMGVLKNKFLTEEEVLYIIENKPENMEIIMTGRNVPDKIAEKADLVTEMKMIKHYYEKGIPSRKGIEF